Protein AF-A0A6C8Y5T8-F1 (afdb_monomer)

Foldseek 3Di:
DDFQKEKEWPDKDKDWDVPDPQQVVLLVVLLVVCQVVLDDLLRSVVSSQVRGQKDWPVCSCRQVVNLPSVVSVVVVVVPADKDWDWAEEPNHDITIIIHNDPDPVPPDRYTYMDIDTDIFMQGPVGTDCVLLQVLLVPDPALLVSVVVCQVVFHKDFCVSSVPRRVRSNVVVSVVVVVVVPWAKDKDWTWYAYPSSNHIDITIIIHTD

Sequence (208 aa):
MTADIHYQAEKYCFMATGEPAHLTRQWAEVLLACREQQAAPEERLRIALLSVDYVTSFELPFRLLLLRAPQLIAEVRERQKLSQKNVLFNGKRFGCVYSMKTDISSVPDEFQYHLSHRIRRITSAGSTEAPYRQIAREVKAPLKRLERALTSGLEVTALDGLFWFGCQRLAADVLRLRKAGMRIATTSKTVSDTVTGTTRGIPVYRCE

Radius of gyration: 17.33 Å; Cα contacts (8 Å, |Δi|>4): 367; chains: 1; bounding box: 45×41×45 Å

Solvent-accessible surface area (backbone atoms only — not comparable to full-atom values): 11556 Å² total; per-residue (Å²): 134,83,56,59,35,37,39,44,57,82,39,76,47,75,48,51,73,85,60,53,70,66,58,58,48,32,52,52,52,38,40,49,53,28,30,80,65,50,42,52,71,62,52,42,51,52,47,40,47,75,56,31,87,57,46,41,65,76,45,39,49,72,71,68,62,30,72,55,48,73,59,49,52,50,60,46,52,78,75,42,81,63,35,73,46,75,28,37,36,67,91,74,42,81,47,38,40,38,21,63,47,85,78,61,82,88,54,78,57,63,47,45,72,50,80,50,74,40,70,45,36,32,38,95,91,40,81,62,40,64,67,50,53,50,41,42,71,76,37,85,51,38,68,58,26,52,52,52,41,26,76,71,68,36,76,44,32,49,64,51,22,46,77,43,32,68,28,75,49,38,72,60,51,50,52,52,43,40,75,72,69,48,56,64,50,77,51,74,42,39,31,28,33,59,79,46,50,33,70,47,78,43,60,33,35,33,54,111

Structure (mmCIF, N/CA/C/O backbone):
data_AF-A0A6C8Y5T8-F1
#
_entry.id   AF-A0A6C8Y5T8-F1
#
loop_
_atom_site.group_PDB
_atom_site.id
_atom_site.type_symbol
_atom_site.label_atom_id
_atom_site.label_alt_id
_atom_site.label_comp_id
_atom_site.label_asym_id
_atom_site.label_entity_id
_atom_site.label_seq_id
_atom_site.pdbx_PDB_ins_code
_atom_site.Cartn_x
_atom_site.Cartn_y
_atom_site.Cartn_z
_atom_site.occupancy
_atom_site.B_iso_or_equiv
_atom_site.auth_seq_id
_atom_site.auth_comp_id
_atom_site.auth_asym_id
_atom_site.auth_atom_id
_atom_site.pdbx_PDB_model_num
ATOM 1 N N . MET A 1 1 ? -2.642 23.445 3.454 1.00 52.28 1 MET A N 1
ATOM 2 C CA . MET A 1 1 ? -3.589 22.530 4.129 1.00 52.28 1 MET A CA 1
ATOM 3 C C . MET A 1 1 ? -2.818 21.726 5.158 1.00 52.28 1 MET A C 1
ATOM 5 O O . MET A 1 1 ? -1.807 21.138 4.795 1.00 52.28 1 MET A O 1
ATOM 9 N N . THR A 1 2 ? -3.243 21.732 6.419 1.00 77.19 2 THR A N 1
ATOM 10 C CA . THR A 1 2 ? -2.624 20.916 7.476 1.00 77.19 2 THR A CA 1
ATOM 11 C C . THR A 1 2 ? -3.241 19.520 7.429 1.00 77.19 2 THR A C 1
ATOM 13 O O . THR A 1 2 ? -4.458 19.404 7.320 1.00 77.19 2 THR A O 1
ATOM 16 N N . ALA A 1 3 ? -2.425 18.465 7.441 1.00 89.00 3 ALA A N 1
ATOM 17 C CA . ALA A 1 3 ? -2.935 17.096 7.402 1.00 89.00 3 ALA A CA 1
ATOM 18 C C . ALA A 1 3 ? -3.616 16.718 8.730 1.00 89.00 3 ALA A C 1
ATOM 20 O O . ALA A 1 3 ? -3.088 17.021 9.798 1.00 89.00 3 ALA A O 1
ATOM 21 N N . ASP A 1 4 ? -4.742 16.003 8.657 1.00 96.12 4 ASP A N 1
ATOM 22 C CA . ASP A 1 4 ? -5.447 15.450 9.821 1.00 96.12 4 ASP A CA 1
ATOM 23 C C . ASP A 1 4 ? -4.629 14.335 10.489 1.00 96.12 4 ASP A C 1
ATOM 25 O O . ASP A 1 4 ? -4.668 14.148 11.708 1.00 96.12 4 ASP A O 1
ATOM 29 N N . ILE A 1 5 ? -3.904 13.564 9.670 1.00 97.69 5 ILE A N 1
ATOM 30 C CA . ILE A 1 5 ? -3.019 12.484 10.109 1.00 97.69 5 ILE A CA 1
ATOM 31 C C . ILE A 1 5 ? -1.692 12.587 9.356 1.00 97.69 5 ILE A C 1
ATOM 33 O O . ILE A 1 5 ? -1.656 12.575 8.126 1.00 97.69 5 ILE A O 1
ATOM 37 N N . HIS A 1 6 ? -0.591 12.619 10.096 1.00 97.81 6 HIS A N 1
ATOM 38 C CA . HIS A 1 6 ? 0.760 12.543 9.565 1.00 97.81 6 HIS A CA 1
ATOM 39 C C . HIS A 1 6 ? 1.385 11.176 9.876 1.00 97.81 6 HIS A C 1
ATOM 41 O O . HIS A 1 6 ? 1.528 10.793 11.041 1.00 97.81 6 HIS A O 1
ATOM 47 N N . TYR A 1 7 ? 1.771 10.438 8.834 1.00 98.00 7 TYR A N 1
ATOM 48 C CA . TYR A 1 7 ? 2.513 9.183 8.938 1.00 98.00 7 TYR A CA 1
ATOM 49 C C . TYR A 1 7 ? 4.009 9.457 8.828 1.00 98.00 7 TYR A C 1
ATOM 51 O O . TYR A 1 7 ? 4.555 9.642 7.738 1.00 98.00 7 TYR A O 1
ATOM 59 N N . GLN A 1 8 ? 4.684 9.454 9.969 1.00 97.69 8 GLN A N 1
ATOM 60 C CA . GLN A 1 8 ? 6.120 9.669 10.022 1.00 97.69 8 GLN A CA 1
ATOM 61 C C . GLN A 1 8 ? 6.845 8.324 10.011 1.00 97.69 8 GLN A C 1
ATOM 63 O O . GLN A 1 8 ? 6.763 7.551 10.966 1.00 97.69 8 GLN A O 1
ATOM 68 N N . ALA A 1 9 ? 7.572 8.047 8.936 1.00 96.00 9 ALA A N 1
ATOM 69 C CA . ALA A 1 9 ? 8.513 6.942 8.880 1.00 96.00 9 ALA A CA 1
ATOM 70 C C . ALA A 1 9 ? 9.827 7.311 9.575 1.00 96.00 9 ALA A C 1
ATOM 72 O O . ALA A 1 9 ? 10.584 8.139 9.080 1.00 96.00 9 ALA A O 1
ATOM 73 N N . GLU A 1 10 ? 10.105 6.660 10.702 1.00 95.62 10 GLU A N 1
ATOM 74 C CA . GLU A 1 10 ? 11.407 6.717 11.381 1.00 95.62 10 GLU A CA 1
ATOM 75 C C . GLU A 1 10 ? 12.375 5.674 10.811 1.00 95.62 10 GLU A C 1
ATOM 77 O O . GLU A 1 10 ? 13.587 5.856 10.806 1.00 95.62 10 GLU A O 1
ATOM 82 N N . LYS A 1 11 ? 11.821 4.567 10.311 1.00 94.88 11 LYS A N 1
ATOM 83 C CA . LYS A 1 11 ? 12.513 3.580 9.487 1.00 94.88 11 LYS A CA 1
ATOM 84 C C . LYS A 1 11 ? 11.542 3.118 8.414 1.00 94.88 11 LYS A C 1
ATOM 86 O O . LYS A 1 11 ? 10.404 2.776 8.734 1.00 94.88 11 LYS A O 1
ATOM 91 N N . TYR A 1 12 ? 11.979 3.066 7.165 1.00 95.31 12 TYR A N 1
ATOM 92 C CA . TYR A 1 12 ? 11.206 2.444 6.098 1.00 95.31 12 TYR A CA 1
ATOM 93 C C . TYR A 1 12 ? 12.145 1.880 5.046 1.00 95.31 12 TYR A C 1
ATOM 95 O O . TYR A 1 12 ? 12.872 2.620 4.394 1.00 95.31 12 TYR A O 1
ATOM 103 N N . CYS A 1 13 ? 12.147 0.562 4.912 1.00 93.00 13 CYS A N 1
ATOM 104 C CA . CYS A 1 13 ? 12.902 -0.146 3.897 1.00 93.00 13 CYS A CA 1
ATOM 105 C C . CYS A 1 13 ? 12.000 -1.220 3.300 1.00 93.00 13 CYS A C 1
ATOM 107 O O . CYS A 1 13 ? 11.515 -2.097 4.018 1.00 93.00 13 CYS A O 1
ATOM 109 N N . PHE A 1 14 ? 11.764 -1.119 1.998 1.00 94.50 14 PHE A N 1
ATOM 110 C CA . PHE A 1 14 ? 11.054 -2.108 1.209 1.00 94.50 14 PHE A CA 1
ATOM 111 C C . PHE A 1 14 ? 11.863 -2.371 -0.055 1.00 94.50 14 PHE A C 1
ATOM 113 O O . PHE A 1 14 ? 12.052 -1.453 -0.851 1.00 94.50 14 PHE A O 1
ATOM 120 N N . MET A 1 15 ? 12.348 -3.597 -0.224 1.00 93.19 15 MET A N 1
ATOM 121 C CA . MET A 1 15 ? 13.208 -3.960 -1.352 1.00 93.19 15 MET A CA 1
ATOM 122 C C . MET A 1 15 ? 13.102 -5.447 -1.681 1.00 93.19 15 MET A C 1
ATOM 124 O O . MET A 1 15 ? 12.757 -6.262 -0.812 1.00 93.19 15 MET A O 1
ATOM 128 N N . ALA A 1 16 ? 13.400 -5.792 -2.932 1.00 94.50 16 ALA A N 1
ATOM 129 C CA . ALA A 1 16 ? 13.601 -7.178 -3.325 1.00 94.50 16 ALA A CA 1
ATOM 130 C C . ALA A 1 16 ? 14.965 -7.688 -2.822 1.00 94.50 16 ALA A C 1
ATOM 132 O O . ALA A 1 16 ? 15.949 -6.948 -2.752 1.00 94.50 16 ALA A O 1
ATOM 133 N N . THR A 1 17 ? 15.053 -8.971 -2.484 1.00 93.38 17 THR A N 1
ATOM 134 C CA . THR A 1 17 ? 16.330 -9.639 -2.230 1.00 93.38 17 THR A CA 1
ATOM 135 C C . THR A 1 17 ? 17.149 -9.650 -3.511 1.00 93.38 17 THR A C 1
ATOM 137 O O . THR A 1 17 ? 16.672 -10.117 -4.541 1.00 93.38 17 THR A O 1
ATOM 140 N N . GLY A 1 18 ? 18.385 -9.153 -3.437 1.00 90.56 18 GLY A N 1
ATOM 141 C CA . GLY A 1 18 ? 19.259 -9.057 -4.606 1.00 90.56 18 GLY A CA 1
ATOM 142 C C . GLY A 1 18 ? 18.851 -7.963 -5.595 1.00 90.56 18 GLY A C 1
ATOM 143 O O . GLY A 1 18 ? 19.238 -8.041 -6.756 1.00 90.56 18 GLY A O 1
ATOM 144 N N . GLU A 1 19 ? 18.074 -6.961 -5.161 1.00 92.19 19 GLU A N 1
ATOM 145 C CA . GLU A 1 19 ? 17.695 -5.823 -6.003 1.00 92.19 19 GLU A CA 1
ATOM 146 C C . GLU A 1 19 ? 18.928 -5.171 -6.654 1.00 92.19 19 GLU A C 1
ATOM 148 O O . GLU A 1 19 ? 19.827 -4.711 -5.939 1.00 92.19 19 GLU A O 1
ATOM 153 N N . PRO A 1 20 ? 18.989 -5.113 -7.998 1.00 92.62 20 PRO A N 1
ATOM 154 C CA . PRO A 1 20 ? 20.087 -4.467 -8.695 1.00 92.62 20 PRO A CA 1
ATOM 155 C C . PRO A 1 20 ? 20.237 -2.998 -8.2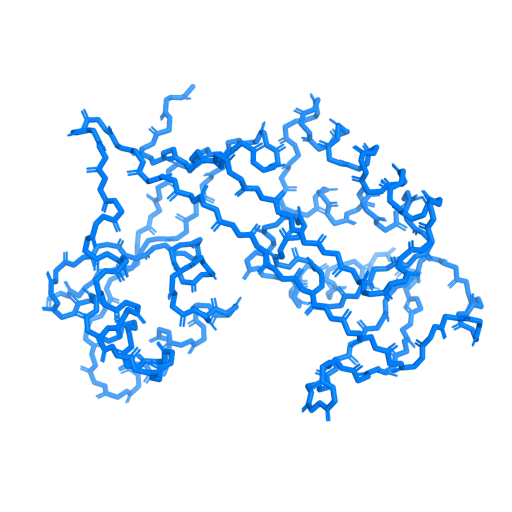94 1.00 92.62 20 PRO A C 1
ATOM 157 O O . PRO A 1 20 ? 19.255 -2.264 -8.176 1.00 92.62 20 PRO A O 1
ATOM 160 N N . ALA A 1 21 ? 21.482 -2.531 -8.174 1.00 94.31 21 ALA A N 1
ATOM 161 C CA . ALA A 1 21 ? 21.780 -1.160 -7.751 1.00 94.31 21 ALA A CA 1
ATOM 162 C C . ALA A 1 21 ? 21.119 -0.080 -8.633 1.00 94.31 21 ALA A C 1
ATOM 164 O O . ALA A 1 21 ? 20.766 0.989 -8.134 1.00 94.31 21 ALA A O 1
ATOM 165 N N . HIS A 1 22 ? 20.926 -0.354 -9.929 1.00 95.19 22 HIS A N 1
ATOM 166 C CA . HIS A 1 22 ? 20.246 0.577 -10.832 1.00 95.19 22 HIS A CA 1
ATOM 167 C C . HIS A 1 22 ? 18.750 0.713 -10.508 1.00 95.19 22 HIS A C 1
ATOM 169 O O . HIS A 1 22 ? 18.259 1.838 -10.496 1.00 95.19 22 HIS A O 1
ATOM 175 N N . LEU A 1 23 ? 18.046 -0.374 -10.155 1.00 94.88 23 LEU A N 1
ATOM 176 C CA . LEU A 1 23 ? 16.637 -0.301 -9.741 1.00 94.88 23 LEU A CA 1
ATOM 177 C C . LEU A 1 23 ? 16.491 0.486 -8.439 1.00 94.88 23 LEU A C 1
ATOM 179 O O . LEU A 1 23 ? 15.607 1.333 -8.330 1.00 94.88 23 LEU A O 1
ATOM 183 N N . THR A 1 24 ? 17.393 0.271 -7.476 1.00 94.62 24 THR A N 1
ATOM 184 C CA . THR A 1 24 ? 17.424 1.055 -6.232 1.00 94.62 24 THR A CA 1
ATOM 185 C C . THR A 1 24 ? 17.526 2.555 -6.525 1.00 94.62 24 THR A C 1
ATOM 187 O O . THR A 1 24 ? 16.816 3.356 -5.914 1.00 94.62 24 THR A O 1
ATOM 190 N N . ARG A 1 25 ? 18.373 2.947 -7.488 1.00 96.62 25 ARG A N 1
ATOM 191 C CA . ARG A 1 25 ? 18.518 4.345 -7.914 1.00 96.62 2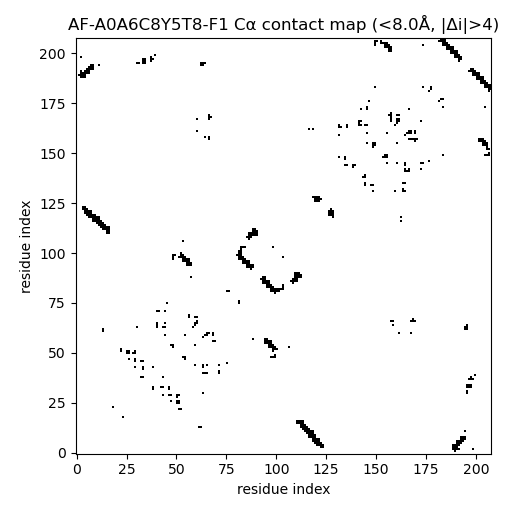5 ARG A CA 1
ATOM 192 C C . ARG A 1 25 ? 17.261 4.868 -8.614 1.00 96.62 25 ARG A C 1
ATOM 194 O O . ARG A 1 25 ? 16.770 5.920 -8.219 1.00 96.62 25 ARG A O 1
ATOM 201 N N . GLN A 1 26 ? 16.707 4.118 -9.569 1.00 97.25 26 GLN A N 1
ATOM 202 C CA . GLN A 1 26 ? 15.467 4.486 -10.264 1.00 97.25 26 GLN A CA 1
ATOM 203 C C . GLN A 1 26 ? 14.325 4.736 -9.267 1.00 97.25 26 GLN A C 1
ATOM 205 O O . GLN A 1 26 ? 13.618 5.735 -9.356 1.00 97.25 26 GLN A O 1
ATOM 210 N N . TRP A 1 27 ? 14.172 3.881 -8.252 1.00 97.19 27 TRP A N 1
ATOM 211 C CA . TRP A 1 27 ? 13.149 4.076 -7.223 1.00 97.19 27 TRP A CA 1
ATOM 212 C C . TRP A 1 27 ? 13.390 5.302 -6.338 1.00 97.19 27 TRP A C 1
ATOM 214 O O . TRP A 1 27 ? 12.424 5.951 -5.931 1.00 97.19 27 TRP A O 1
ATOM 224 N N . ALA A 1 28 ? 14.647 5.644 -6.046 1.00 95.94 28 ALA A N 1
ATOM 225 C CA . ALA A 1 28 ? 14.970 6.872 -5.326 1.00 95.94 28 ALA A CA 1
ATOM 226 C C . ALA A 1 28 ? 14.591 8.121 -6.143 1.00 95.94 28 ALA A C 1
ATOM 228 O O . ALA A 1 28 ? 13.988 9.047 -5.598 1.00 95.94 28 ALA A O 1
ATOM 229 N N . GLU A 1 29 ? 14.869 8.115 -7.449 1.00 97.62 29 GLU A N 1
ATOM 230 C CA . GLU A 1 29 ? 14.495 9.188 -8.381 1.00 97.62 29 GLU A CA 1
ATOM 231 C C . GLU A 1 29 ? 12.971 9.329 -8.501 1.00 97.62 29 GLU A C 1
ATOM 233 O O . GLU A 1 29 ? 12.443 10.438 -8.423 1.00 97.62 29 GLU A O 1
ATOM 238 N N . VAL A 1 30 ? 12.240 8.211 -8.582 1.00 97.88 30 VAL A N 1
ATOM 239 C CA . VAL A 1 30 ? 10.767 8.206 -8.570 1.00 97.88 30 VAL A CA 1
ATOM 240 C C . VAL A 1 30 ? 10.219 8.874 -7.312 1.00 97.88 30 VAL A C 1
ATOM 242 O O . VAL A 1 30 ? 9.322 9.711 -7.405 1.00 97.88 30 VAL A O 1
ATOM 245 N N . LEU A 1 31 ? 10.730 8.519 -6.127 1.00 97.00 31 LEU A N 1
ATOM 246 C CA . LEU A 1 31 ? 10.260 9.102 -4.866 1.00 97.00 31 LEU A CA 1
ATOM 247 C C . LEU A 1 31 ? 10.574 10.598 -4.768 1.00 97.00 31 LEU A C 1
ATOM 249 O O . LEU A 1 31 ? 9.748 11.354 -4.251 1.00 97.00 31 LEU A O 1
ATOM 253 N N . LEU A 1 32 ? 11.731 11.025 -5.279 1.00 97.38 32 LEU A N 1
ATOM 254 C CA . LEU A 1 32 ? 12.092 12.437 -5.363 1.00 97.38 32 LEU A CA 1
ATOM 255 C C . LEU A 1 32 ? 11.115 13.196 -6.272 1.00 97.38 32 LEU A C 1
ATOM 257 O O . LEU A 1 32 ? 10.490 14.152 -5.816 1.00 97.38 32 LEU A O 1
ATOM 261 N N . ALA A 1 33 ? 10.887 12.707 -7.493 1.00 97.50 33 ALA A N 1
ATOM 262 C CA . ALA A 1 33 ? 9.956 13.314 -8.443 1.00 97.50 33 ALA A CA 1
ATOM 263 C C . ALA A 1 33 ? 8.520 13.376 -7.891 1.00 97.50 33 ALA A C 1
ATOM 265 O O . ALA A 1 33 ? 7.844 14.401 -8.001 1.00 97.50 33 ALA A O 1
ATOM 266 N N . CYS A 1 34 ? 8.057 12.311 -7.227 1.00 96.56 34 CYS A N 1
ATOM 267 C CA . CYS A 1 34 ? 6.743 12.290 -6.580 1.00 96.56 34 CYS A CA 1
ATOM 268 C C . CYS A 1 34 ? 6.605 13.385 -5.513 1.00 96.56 34 CYS A C 1
ATOM 270 O O . CYS A 1 34 ? 5.535 13.984 -5.378 1.00 96.56 34 CYS A O 1
ATOM 272 N N . ARG A 1 35 ? 7.670 13.634 -4.743 1.00 95.94 35 ARG A N 1
ATOM 273 C CA . ARG A 1 35 ? 7.699 14.659 -3.696 1.00 95.94 35 ARG A CA 1
ATOM 274 C C . ARG A 1 35 ? 7.699 16.063 -4.289 1.00 95.94 35 ARG A C 1
ATOM 276 O O . ARG A 1 35 ? 6.896 16.889 -3.859 1.00 95.94 35 ARG A O 1
ATOM 283 N N . GLU A 1 36 ? 8.574 16.321 -5.257 1.00 96.44 36 GLU A N 1
ATOM 284 C CA . GLU A 1 36 ? 8.714 17.627 -5.915 1.00 96.44 36 GLU A CA 1
ATOM 285 C C . GLU A 1 36 ? 7.410 18.062 -6.586 1.00 96.44 36 GLU A C 1
ATOM 287 O O . GLU A 1 36 ? 6.993 19.209 -6.454 1.00 96.44 36 GLU A O 1
ATOM 292 N N . GLN A 1 37 ? 6.717 17.122 -7.228 1.00 95.50 37 GLN A N 1
ATOM 293 C CA . GLN A 1 37 ? 5.467 17.392 -7.937 1.00 95.50 37 GLN A CA 1
ATOM 294 C C . GLN A 1 37 ? 4.221 17.306 -7.042 1.00 95.50 37 GLN A C 1
ATOM 296 O O . GLN A 1 37 ? 3.110 17.505 -7.527 1.00 95.50 37 GLN A O 1
ATOM 301 N N . GLN A 1 38 ? 4.369 16.955 -5.755 1.00 95.06 38 GLN A N 1
ATOM 302 C CA . GLN A 1 38 ? 3.249 16.583 -4.875 1.00 95.06 38 GLN A CA 1
ATOM 303 C C . GLN A 1 38 ? 2.272 15.606 -5.561 1.00 95.06 38 GLN A C 1
ATOM 305 O O . GLN A 1 38 ? 1.050 15.752 -5.498 1.00 95.06 38 GLN A O 1
ATOM 310 N N . ALA A 1 39 ? 2.830 14.593 -6.228 1.00 94.69 39 ALA A N 1
ATOM 311 C CA . ALA A 1 39 ? 2.106 13.743 -7.161 1.00 94.69 39 ALA A CA 1
ATOM 312 C C . ALA A 1 39 ? 0.909 13.032 -6.503 1.00 94.69 39 ALA A C 1
ATOM 314 O O . ALA A 1 39 ? 1.018 12.388 -5.447 1.00 94.69 39 ALA A O 1
ATOM 315 N N . ALA A 1 40 ? -0.247 13.087 -7.165 1.00 93.62 40 ALA A N 1
ATOM 316 C CA . ALA A 1 40 ? -1.409 12.272 -6.828 1.00 93.62 40 ALA A CA 1
ATOM 317 C C . ALA A 1 40 ? -1.136 10.776 -7.118 1.00 93.62 40 ALA A C 1
ATOM 319 O O . ALA A 1 40 ? -0.185 10.456 -7.830 1.00 93.62 40 ALA A O 1
ATOM 320 N N . PRO A 1 41 ? -1.928 9.826 -6.582 1.00 93.94 41 PRO A N 1
ATOM 321 C CA . PRO A 1 41 ? -1.674 8.391 -6.762 1.00 93.94 41 PRO A CA 1
ATOM 322 C C . PRO A 1 41 ? -1.514 7.928 -8.221 1.00 93.94 41 PRO A C 1
ATOM 324 O O . PRO A 1 41 ? -0.640 7.111 -8.496 1.00 93.94 41 PRO A O 1
ATOM 327 N N . GLU A 1 42 ? -2.325 8.452 -9.142 1.00 94.12 42 GLU A N 1
ATOM 328 C CA . GLU A 1 42 ? -2.220 8.162 -10.581 1.00 94.12 42 GLU A CA 1
ATOM 329 C C . GLU A 1 42 ? -0.881 8.645 -11.151 1.00 94.12 42 GLU A C 1
ATOM 331 O O . GLU A 1 42 ? -0.152 7.881 -11.780 1.00 94.12 42 GLU A O 1
ATOM 336 N N . GLU A 1 43 ? -0.503 9.880 -10.827 1.00 95.31 43 GLU A N 1
ATOM 337 C CA . GLU A 1 43 ? 0.745 10.482 -11.287 1.00 95.31 43 GLU A CA 1
ATOM 338 C C . GLU A 1 43 ? 1.980 9.760 -10.731 1.00 95.31 43 GLU A C 1
ATOM 340 O O . GLU A 1 43 ? 2.937 9.520 -11.458 1.00 95.31 43 GLU A O 1
ATOM 345 N N . ARG A 1 44 ? 1.945 9.293 -9.476 1.00 96.88 44 ARG A N 1
ATOM 346 C CA . ARG A 1 44 ? 3.027 8.460 -8.912 1.00 96.88 44 ARG A CA 1
ATOM 347 C C . ARG A 1 44 ? 3.230 7.171 -9.696 1.00 96.88 44 ARG A C 1
ATOM 349 O O . ARG A 1 44 ? 4.368 6.763 -9.915 1.00 96.88 44 ARG A O 1
ATOM 356 N N . LEU A 1 45 ? 2.134 6.509 -10.081 1.00 97.19 45 LEU A N 1
ATOM 357 C CA . LEU A 1 45 ? 2.214 5.303 -10.899 1.00 97.19 45 LEU A CA 1
ATOM 358 C C . LEU A 1 45 ? 2.811 5.631 -12.268 1.00 97.19 45 LEU A C 1
ATOM 360 O O . LEU A 1 45 ? 3.679 4.899 -12.736 1.00 97.19 45 LEU A O 1
ATOM 364 N N . ARG A 1 46 ? 2.376 6.736 -12.883 1.00 95.88 46 ARG A N 1
ATOM 365 C CA . ARG A 1 46 ? 2.891 7.197 -14.174 1.00 95.88 46 ARG A CA 1
ATOM 366 C C . ARG A 1 46 ? 4.395 7.464 -14.118 1.00 95.88 46 ARG A C 1
ATOM 368 O O . ARG A 1 46 ? 5.119 6.926 -14.949 1.00 95.88 46 ARG A O 1
ATOM 375 N N . ILE A 1 47 ? 4.864 8.217 -13.120 1.00 96.81 47 ILE A N 1
ATOM 376 C CA . ILE A 1 47 ? 6.292 8.481 -12.887 1.00 96.81 47 ILE A CA 1
ATOM 377 C C . ILE A 1 47 ? 7.054 7.155 -12.763 1.00 96.81 47 ILE A C 1
ATOM 379 O O . ILE A 1 47 ? 8.024 6.934 -13.479 1.00 96.81 47 ILE A O 1
ATOM 383 N N . ALA A 1 48 ? 6.587 6.229 -11.922 1.00 97.88 48 ALA A N 1
ATOM 384 C CA . ALA A 1 48 ? 7.272 4.952 -11.729 1.00 97.88 48 ALA A CA 1
ATOM 385 C C . ALA A 1 48 ? 7.339 4.095 -13.000 1.00 97.88 48 ALA A C 1
ATOM 387 O O . ALA A 1 48 ? 8.382 3.519 -13.291 1.00 97.88 48 ALA A O 1
ATOM 388 N N . LEU A 1 49 ? 6.258 4.031 -13.780 1.00 96.88 49 LEU A N 1
ATOM 389 C CA . LEU A 1 49 ? 6.232 3.276 -15.035 1.00 96.88 49 LEU A CA 1
ATOM 390 C C . LEU A 1 49 ? 7.161 3.858 -16.107 1.00 96.88 49 LEU A C 1
ATOM 392 O O . LEU A 1 49 ? 7.640 3.109 -16.955 1.00 96.88 49 LEU A O 1
ATOM 396 N N . LEU A 1 50 ? 7.399 5.171 -16.085 1.00 95.75 50 LEU A N 1
ATOM 397 C CA . LEU A 1 50 ? 8.289 5.849 -17.029 1.00 95.75 50 LEU A CA 1
ATOM 398 C C . LEU A 1 50 ? 9.761 5.815 -16.598 1.00 95.75 50 LEU A C 1
ATOM 400 O O . LEU A 1 50 ? 10.638 5.903 -17.453 1.00 95.75 50 LEU A O 1
ATOM 404 N N . SER A 1 51 ? 10.032 5.701 -15.297 1.00 96.25 51 SER A N 1
ATOM 405 C CA . SER A 1 51 ? 11.385 5.825 -14.740 1.00 96.25 51 SER A CA 1
ATOM 406 C C . SER A 1 51 ? 12.019 4.503 -14.309 1.00 96.25 51 SER A C 1
ATOM 408 O O . SER A 1 51 ? 13.242 4.426 -14.224 1.00 96.25 51 SER A O 1
ATOM 410 N N . VAL A 1 52 ? 11.222 3.471 -14.017 1.00 96.56 52 VAL A N 1
ATOM 411 C CA . VAL A 1 52 ? 11.725 2.165 -13.570 1.00 96.56 52 VAL A CA 1
ATOM 412 C C . VAL A 1 52 ? 11.613 1.154 -14.702 1.00 96.56 52 VAL A C 1
ATOM 414 O O . VAL A 1 52 ? 10.616 1.122 -15.423 1.00 96.56 52 VAL A O 1
ATOM 417 N N . ASP A 1 53 ? 12.612 0.283 -14.835 1.00 95.06 53 ASP A N 1
ATOM 418 C CA . ASP A 1 53 ? 12.622 -0.748 -15.879 1.00 95.06 53 ASP A CA 1
ATOM 419 C C . ASP A 1 53 ? 11.376 -1.642 -15.846 1.00 95.06 53 ASP A C 1
ATOM 421 O O . ASP A 1 53 ? 10.864 -2.047 -16.895 1.00 95.06 53 ASP A O 1
ATOM 425 N N . TYR A 1 54 ? 10.881 -1.928 -14.645 1.00 96.06 54 TYR A N 1
ATOM 426 C CA . TYR A 1 54 ? 9.601 -2.568 -14.399 1.00 96.06 54 TYR A CA 1
ATOM 427 C C . TYR A 1 54 ? 9.111 -2.267 -12.978 1.00 96.06 54 TYR A C 1
ATOM 429 O O . TYR A 1 54 ? 9.889 -1.949 -12.082 1.00 96.06 54 TYR A O 1
ATOM 437 N N . VAL A 1 55 ? 7.811 -2.433 -12.752 1.00 96.88 55 VAL A N 1
ATOM 438 C CA . VAL A 1 55 ? 7.199 -2.372 -11.420 1.00 96.88 55 VAL A CA 1
ATOM 439 C C . VAL A 1 55 ? 6.412 -3.646 -11.162 1.00 96.88 55 VAL A C 1
ATOM 441 O O . VAL A 1 55 ? 5.727 -4.157 -12.047 1.00 96.88 55 VAL A O 1
ATOM 444 N N . THR A 1 56 ? 6.455 -4.165 -9.943 1.00 96.25 56 THR A N 1
ATOM 445 C CA . THR A 1 56 ? 5.607 -5.293 -9.553 1.00 96.25 56 THR A CA 1
ATOM 446 C C . THR A 1 56 ? 4.324 -4.816 -8.883 1.00 96.25 56 THR A C 1
ATOM 448 O O . THR A 1 56 ? 4.299 -3.834 -8.140 1.00 96.25 56 THR A O 1
ATOM 451 N N . SER A 1 57 ? 3.234 -5.562 -9.058 1.00 95.06 57 SER A N 1
ATOM 452 C CA . SER A 1 57 ? 1.974 -5.321 -8.349 1.00 95.06 57 SER A CA 1
ATOM 453 C C . SER A 1 57 ? 2.139 -5.360 -6.826 1.00 95.06 57 SER A C 1
ATOM 455 O O . SER A 1 57 ? 1.317 -4.792 -6.109 1.00 95.06 57 SER A O 1
ATOM 457 N N . PHE A 1 58 ? 3.173 -6.049 -6.333 1.00 93.50 58 PHE A N 1
ATOM 458 C CA . PHE A 1 58 ? 3.488 -6.136 -4.913 1.00 93.50 58 PHE A CA 1
ATOM 459 C C . PHE A 1 58 ? 4.220 -4.895 -4.398 1.00 93.50 58 PHE A C 1
ATOM 461 O O . PHE A 1 58 ? 3.980 -4.501 -3.266 1.00 93.50 58 PHE A O 1
ATOM 468 N N . GLU A 1 59 ? 5.054 -4.246 -5.214 1.00 94.69 59 GLU A N 1
ATOM 469 C CA . GLU A 1 59 ? 5.772 -3.017 -4.851 1.00 94.69 59 GLU A CA 1
ATOM 470 C C . GLU A 1 59 ? 4.864 -1.802 -4.709 1.00 94.69 59 GLU A C 1
ATOM 472 O O . GLU A 1 59 ? 5.080 -0.985 -3.816 1.00 94.69 59 GLU A O 1
ATOM 477 N N . LEU A 1 60 ? 3.853 -1.668 -5.571 1.00 95.56 60 LEU A N 1
ATOM 478 C CA . LEU A 1 60 ? 3.052 -0.444 -5.682 1.00 95.56 60 LEU A CA 1
ATOM 479 C C . LEU A 1 60 ? 2.423 0.027 -4.352 1.00 95.56 60 LEU A C 1
ATOM 481 O O . LEU A 1 60 ? 2.518 1.221 -4.040 1.00 95.56 60 LEU A O 1
ATOM 485 N N . PRO A 1 61 ? 1.830 -0.851 -3.516 1.00 94.81 61 PRO A N 1
ATOM 486 C CA . PRO A 1 61 ? 1.309 -0.442 -2.216 1.00 94.81 61 PRO A CA 1
ATOM 487 C C . PRO A 1 61 ? 2.397 -0.030 -1.222 1.00 94.81 61 PRO A C 1
ATOM 489 O O . PRO A 1 61 ? 2.104 0.764 -0.340 1.00 94.81 61 PRO A O 1
ATOM 492 N N . PHE A 1 62 ? 3.630 -0.534 -1.334 1.00 95.12 62 PHE A N 1
ATOM 493 C CA . PHE A 1 62 ? 4.686 -0.280 -0.348 1.00 95.12 62 PHE A CA 1
ATOM 494 C C . PHE A 1 62 ? 5.647 0.832 -0.763 1.00 95.12 62 PHE A C 1
ATOM 496 O O . PHE A 1 62 ? 5.997 1.660 0.071 1.00 95.12 62 PHE A O 1
ATOM 503 N N . ARG A 1 63 ? 6.068 0.906 -2.026 1.00 95.81 63 ARG A N 1
ATOM 504 C CA . ARG A 1 63 ? 6.967 1.977 -2.477 1.00 95.81 63 ARG A CA 1
ATOM 505 C C . ARG A 1 63 ? 6.233 3.298 -2.661 1.00 95.81 63 ARG A C 1
ATOM 507 O O . ARG A 1 63 ? 6.739 4.337 -2.267 1.00 95.81 63 ARG A O 1
ATOM 514 N N . LEU A 1 64 ? 5.023 3.260 -3.216 1.00 96.38 64 LEU A N 1
ATOM 515 C CA . LEU A 1 64 ? 4.290 4.463 -3.634 1.00 96.38 64 LEU A CA 1
ATOM 516 C C . LEU A 1 64 ? 3.022 4.735 -2.817 1.00 96.38 64 LEU A C 1
ATOM 518 O O . LEU A 1 64 ? 2.339 5.741 -3.038 1.00 96.38 64 LEU A O 1
ATOM 522 N N . LEU A 1 65 ? 2.701 3.842 -1.874 1.00 95.75 65 LEU A N 1
ATOM 523 C CA . LEU A 1 65 ? 1.489 3.898 -1.058 1.00 95.75 65 LEU A CA 1
ATOM 524 C C . LEU A 1 65 ? 0.205 3.948 -1.909 1.00 95.75 65 LEU A C 1
ATOM 526 O O . LEU A 1 65 ? -0.758 4.643 -1.569 1.00 95.75 65 LEU A O 1
ATOM 530 N N . LEU A 1 66 ? 0.188 3.207 -3.027 1.00 94.75 66 LEU A N 1
ATOM 531 C CA . LEU A 1 66 ? -0.960 3.133 -3.933 1.00 94.75 66 LEU A CA 1
ATOM 532 C C . LEU A 1 66 ? -2.042 2.202 -3.381 1.00 94.75 66 LEU A C 1
ATOM 534 O O . LEU A 1 66 ? -2.019 0.986 -3.562 1.00 94.75 66 LEU A O 1
ATOM 538 N N . LEU A 1 67 ? -3.045 2.808 -2.749 1.00 87.94 67 LEU A N 1
ATOM 539 C CA . LEU A 1 67 ? -4.155 2.117 -2.079 1.00 87.94 67 LEU A CA 1
ATOM 540 C C . LEU A 1 67 ? -5.129 1.412 -3.045 1.00 87.94 67 LEU A C 1
ATOM 542 O O . LEU A 1 67 ? -5.938 0.584 -2.627 1.00 87.94 67 LEU A O 1
ATOM 546 N N . ARG A 1 68 ? -5.078 1.777 -4.332 1.00 89.62 68 ARG A N 1
ATOM 547 C CA . ARG A 1 68 ? -5.941 1.288 -5.422 1.00 89.62 68 ARG A CA 1
ATOM 548 C C . ARG A 1 68 ? -5.117 0.887 -6.652 1.00 89.62 68 ARG A C 1
ATOM 550 O O . ARG A 1 68 ? -5.497 1.169 -7.781 1.00 89.62 68 ARG A O 1
ATOM 557 N N . ALA A 1 69 ? -3.956 0.262 -6.431 1.00 91.62 69 ALA A N 1
ATOM 558 C CA . ALA A 1 69 ? -3.025 -0.089 -7.507 1.00 91.62 69 ALA A CA 1
ATOM 559 C C . ALA A 1 69 ? -3.670 -0.858 -8.686 1.00 91.62 69 ALA A C 1
ATOM 561 O O . ALA A 1 69 ? -3.390 -0.489 -9.823 1.00 91.62 69 ALA A O 1
ATOM 562 N N . PRO A 1 70 ? -4.566 -1.851 -8.482 1.00 90.75 70 PRO A N 1
ATOM 563 C CA . PRO A 1 70 ? -5.216 -2.532 -9.605 1.00 90.75 70 PRO A CA 1
ATOM 564 C C . PRO A 1 70 ? -6.061 -1.603 -10.486 1.00 90.75 70 PRO A C 1
ATOM 566 O O . PRO A 1 70 ? -6.043 -1.749 -11.702 1.00 90.75 70 PRO A O 1
ATOM 569 N N . GLN A 1 71 ? -6.780 -0.648 -9.885 1.00 92.44 71 GLN A N 1
ATOM 570 C CA . GLN A 1 71 ? -7.592 0.326 -10.621 1.00 92.44 71 GLN A CA 1
ATOM 571 C C . GLN A 1 71 ? -6.708 1.287 -11.419 1.00 92.44 71 GLN A C 1
ATOM 573 O O . GLN A 1 71 ? -6.940 1.482 -12.603 1.00 92.44 71 GLN A O 1
ATOM 578 N N . LEU A 1 72 ? -5.641 1.796 -10.798 1.00 94.81 72 LEU A N 1
ATOM 579 C CA . LEU A 1 72 ? -4.697 2.698 -11.465 1.00 94.81 72 LEU A CA 1
ATOM 580 C C . LEU A 1 72 ? -3.992 2.018 -12.654 1.00 94.81 72 LEU A C 1
ATOM 582 O O . LEU A 1 72 ? -3.782 2.633 -13.692 1.00 94.81 72 LEU A O 1
ATOM 586 N N . ILE A 1 73 ? -3.652 0.731 -12.535 1.00 95.44 73 ILE A N 1
ATOM 587 C CA . ILE A 1 73 ? -3.085 -0.041 -13.652 1.00 95.44 73 ILE A CA 1
ATOM 588 C C . ILE A 1 73 ? -4.094 -0.198 -14.796 1.00 95.44 73 ILE A C 1
ATOM 590 O O . ILE A 1 73 ? -3.698 -0.138 -15.959 1.00 95.44 73 ILE A O 1
ATOM 594 N N . ALA A 1 74 ? -5.377 -0.410 -14.486 1.00 94.06 74 ALA A N 1
ATOM 595 C CA . ALA A 1 74 ? -6.421 -0.492 -15.505 1.00 94.06 74 ALA A CA 1
ATOM 596 C C . ALA A 1 74 ? -6.558 0.836 -16.267 1.00 94.06 74 ALA A C 1
ATOM 598 O O . ALA A 1 74 ? -6.495 0.830 -17.492 1.00 94.06 74 ALA A O 1
ATOM 599 N N . GLU A 1 75 ? -6.608 1.965 -15.554 1.00 93.69 75 GLU A N 1
ATOM 600 C CA . GLU A 1 75 ? -6.654 3.311 -16.150 1.00 93.69 75 GLU A CA 1
ATOM 601 C C . GLU A 1 75 ? -5.443 3.582 -17.058 1.00 93.69 75 GLU A C 1
ATOM 603 O O . GLU A 1 75 ? -5.573 4.147 -18.143 1.00 93.69 75 GLU A O 1
ATOM 608 N N . VAL A 1 76 ? -4.249 3.133 -16.658 1.00 93.75 76 VAL A N 1
ATOM 609 C CA . VAL A 1 76 ? -3.048 3.245 -17.496 1.00 93.75 76 VAL A CA 1
ATOM 610 C C . VAL A 1 76 ? -3.187 2.441 -18.793 1.00 93.75 76 VAL A C 1
ATOM 612 O O . VAL A 1 76 ? -2.830 2.937 -19.861 1.00 93.75 76 VAL A O 1
ATOM 615 N N . ARG A 1 77 ? -3.710 1.213 -18.728 1.00 93.56 77 ARG A N 1
ATOM 616 C CA . ARG A 1 77 ? -3.872 0.338 -19.904 1.00 93.56 77 ARG A CA 1
ATOM 617 C C . ARG A 1 77 ? -4.833 0.885 -20.942 1.00 93.56 77 ARG A C 1
ATOM 619 O O . ARG A 1 77 ? -4.659 0.603 -22.121 1.00 93.56 77 ARG A O 1
ATOM 626 N N . GLU A 1 78 ? -5.828 1.647 -20.508 1.00 92.38 78 GLU A N 1
ATOM 627 C CA . GLU A 1 78 ? -6.769 2.308 -21.412 1.00 92.38 78 GLU A CA 1
ATOM 628 C C . GLU A 1 78 ? -6.092 3.405 -22.244 1.00 92.38 78 GLU A C 1
ATOM 630 O O . GLU A 1 78 ? -6.550 3.714 -23.340 1.00 92.38 78 GLU A O 1
ATOM 635 N N . ARG A 1 79 ? -4.986 3.980 -21.751 1.00 90.19 79 ARG A N 1
ATOM 636 C CA . ARG A 1 79 ? -4.315 5.131 -22.374 1.00 90.19 79 ARG A CA 1
ATOM 637 C C . ARG A 1 79 ? -3.026 4.779 -23.110 1.00 90.19 79 ARG A C 1
ATOM 639 O O . ARG A 1 79 ? -2.641 5.495 -24.028 1.00 90.19 79 ARG A O 1
ATOM 646 N N . GLN A 1 80 ? -2.331 3.721 -22.699 1.00 88.88 80 GLN A N 1
ATOM 647 C CA . GLN A 1 80 ? -1.023 3.360 -23.247 1.00 88.88 80 GLN A CA 1
ATOM 648 C C . GLN A 1 80 ? -0.766 1.852 -23.200 1.00 88.88 80 GLN A C 1
ATOM 650 O O . GLN A 1 80 ? -1.256 1.136 -22.325 1.00 88.88 80 GLN A O 1
ATOM 655 N N . LYS A 1 81 ? 0.052 1.363 -24.141 1.00 91.75 81 LYS A N 1
ATOM 656 C CA . LYS A 1 81 ? 0.452 -0.046 -24.191 1.00 91.75 81 LYS A CA 1
ATOM 657 C C . LYS A 1 81 ? 1.332 -0.372 -22.982 1.00 91.75 81 LYS A C 1
ATOM 659 O O . LYS A 1 81 ? 2.441 0.138 -22.867 1.00 91.75 81 LYS A O 1
ATOM 664 N N . LEU A 1 82 ? 0.835 -1.249 -22.112 1.00 95.62 82 LEU A N 1
ATOM 665 C CA . LEU A 1 82 ? 1.527 -1.700 -20.909 1.00 95.62 82 LEU A CA 1
ATOM 666 C C . LEU A 1 82 ? 1.778 -3.207 -20.987 1.00 95.62 82 LEU A C 1
ATOM 668 O O . LEU A 1 82 ? 0.832 -3.999 -20.967 1.00 95.62 82 LEU A O 1
ATOM 672 N N . SER A 1 83 ? 3.046 -3.606 -21.035 1.00 96.12 83 SER A N 1
ATOM 673 C CA . SER A 1 83 ? 3.428 -5.017 -21.001 1.00 96.12 83 SER A CA 1
ATOM 674 C C . SER A 1 83 ? 3.198 -5.594 -19.607 1.00 96.12 83 SER A C 1
ATOM 676 O O . SER A 1 83 ? 3.407 -4.913 -18.600 1.00 96.12 83 SER A O 1
ATOM 678 N N . GLN A 1 84 ? 2.774 -6.858 -19.539 1.00 96.06 84 GLN A N 1
ATOM 679 C CA . GLN A 1 84 ? 2.582 -7.581 -18.283 1.00 96.06 84 GLN A CA 1
ATOM 680 C C . GLN A 1 84 ? 3.127 -8.996 -18.369 1.00 96.06 84 GLN A C 1
ATOM 682 O O . GLN A 1 84 ? 2.920 -9.689 -19.362 1.00 96.06 84 GLN A O 1
ATOM 687 N N . LYS A 1 85 ? 3.721 -9.441 -17.261 1.00 96.12 85 LYS A N 1
ATOM 688 C CA . LYS A 1 85 ? 4.067 -10.840 -17.016 1.00 96.12 85 LYS A CA 1
ATOM 689 C C . LYS A 1 85 ? 3.558 -11.284 -15.648 1.00 96.12 85 LYS A C 1
ATOM 691 O O . LYS A 1 85 ? 3.577 -10.497 -14.702 1.00 96.12 85 LYS A O 1
ATOM 696 N N . ASN A 1 86 ? 3.085 -12.524 -15.543 1.00 97.00 86 ASN A N 1
ATOM 697 C CA . ASN A 1 86 ? 2.694 -13.115 -14.263 1.00 97.00 86 ASN A CA 1
ATOM 698 C C . ASN A 1 86 ? 3.930 -13.588 -13.503 1.00 97.00 86 ASN A C 1
ATOM 700 O O . ASN A 1 86 ? 4.822 -14.173 -14.104 1.00 97.00 86 ASN A O 1
ATOM 704 N N . VAL A 1 87 ? 3.966 -13.343 -12.195 1.00 97.25 87 VAL A N 1
ATOM 705 C CA . VAL A 1 87 ? 5.126 -13.642 -11.346 1.00 97.25 87 VAL A CA 1
ATOM 706 C C . VAL A 1 87 ? 4.699 -14.137 -9.965 1.00 97.25 87 VAL A C 1
ATOM 708 O O . VAL A 1 87 ? 3.561 -13.908 -9.530 1.00 97.25 87 VAL A O 1
ATOM 711 N N . LEU A 1 88 ? 5.620 -14.801 -9.267 1.00 97.31 88 LEU A N 1
ATOM 712 C CA . LEU A 1 88 ? 5.430 -15.313 -7.913 1.00 97.31 88 LEU A CA 1
ATOM 713 C C . LEU A 1 88 ? 6.173 -14.450 -6.883 1.00 97.31 88 LEU A C 1
ATOM 715 O O . LEU A 1 88 ? 7.376 -14.227 -6.967 1.00 97.31 88 LEU A O 1
ATOM 719 N N . PHE A 1 89 ? 5.459 -13.995 -5.858 1.00 96.06 89 PHE A N 1
ATOM 720 C CA . PHE A 1 89 ? 6.013 -13.250 -4.732 1.00 96.06 89 PHE A CA 1
ATOM 721 C C . PHE A 1 89 ? 6.108 -14.134 -3.493 1.00 96.06 89 PHE A C 1
ATOM 723 O O . PHE A 1 89 ? 5.134 -14.786 -3.092 1.00 96.06 89 PHE A O 1
ATOM 730 N N . ASN A 1 90 ? 7.265 -14.105 -2.837 1.00 94.69 90 ASN A N 1
ATOM 731 C CA . ASN A 1 90 ? 7.520 -14.770 -1.559 1.00 94.69 90 ASN A CA 1
ATOM 732 C C . ASN A 1 90 ? 7.096 -16.252 -1.553 1.00 94.69 90 ASN A C 1
ATOM 734 O O . ASN A 1 90 ? 6.504 -16.732 -0.582 1.00 94.69 90 ASN A O 1
ATOM 738 N N . GLY A 1 91 ? 7.316 -16.939 -2.681 1.00 93.38 91 GLY A N 1
ATOM 739 C CA . GLY A 1 91 ? 7.036 -18.364 -2.892 1.00 93.38 91 GLY A CA 1
ATOM 740 C C . GLY A 1 91 ? 5.559 -18.780 -2.913 1.00 93.38 91 GLY A C 1
ATOM 741 O O . GLY A 1 91 ? 5.278 -19.968 -3.014 1.00 93.38 91 GLY A O 1
ATOM 742 N N . LYS A 1 92 ? 4.595 -17.856 -2.772 1.00 92.12 92 LYS A N 1
ATOM 743 C CA . LYS A 1 92 ? 3.170 -18.243 -2.634 1.00 92.12 92 LYS A CA 1
ATOM 744 C C . LYS A 1 92 ? 2.129 -17.245 -3.128 1.00 92.12 92 LYS A C 1
ATOM 746 O O . LYS A 1 92 ? 0.941 -17.556 -3.130 1.00 92.12 92 LYS A O 1
ATOM 751 N N . ARG A 1 93 ? 2.517 -16.013 -3.455 1.00 90.19 93 ARG A N 1
ATOM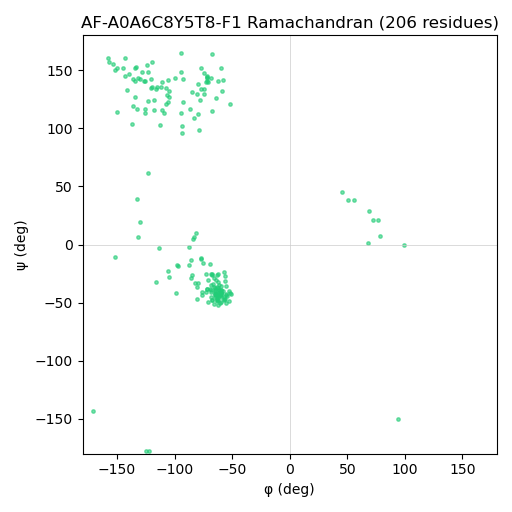 752 C CA . ARG A 1 93 ? 1.578 -14.953 -3.843 1.00 90.19 93 ARG A CA 1
ATOM 753 C C . ARG A 1 93 ? 1.709 -14.661 -5.326 1.00 90.19 93 ARG A C 1
ATOM 755 O O . ARG A 1 93 ? 2.712 -14.104 -5.739 1.00 90.19 93 ARG A O 1
ATOM 762 N N . PHE A 1 94 ? 0.682 -14.974 -6.103 1.00 93.31 94 PHE A N 1
ATOM 763 C CA . PHE A 1 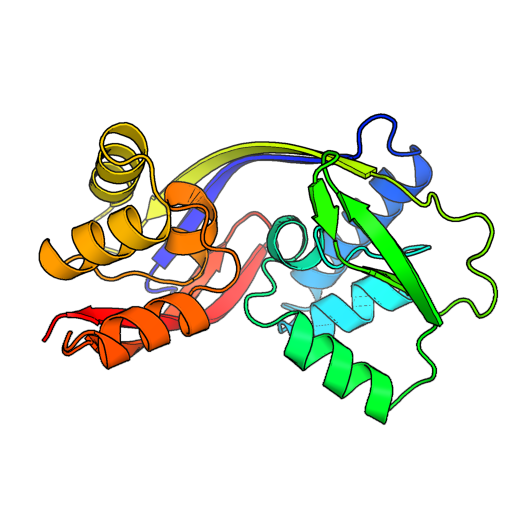94 ? 0.639 -14.583 -7.507 1.00 93.31 94 PHE A CA 1
ATOM 764 C C . PHE A 1 94 ? 0.406 -13.081 -7.664 1.00 93.31 94 PHE A C 1
ATOM 766 O O . PHE A 1 94 ? -0.379 -12.472 -6.930 1.00 93.31 94 PHE A O 1
ATOM 773 N N . GLY A 1 95 ? 1.048 -12.503 -8.668 1.00 94.81 95 GLY A N 1
ATOM 774 C CA . GLY A 1 95 ? 0.675 -11.209 -9.207 1.00 94.81 95 GLY A CA 1
ATOM 775 C C . GLY A 1 95 ? 1.446 -10.920 -10.479 1.00 94.81 95 GLY A C 1
ATOM 776 O O . GLY A 1 95 ? 1.632 -11.819 -11.298 1.00 94.81 95 GLY A O 1
ATOM 777 N N . CYS A 1 96 ? 1.822 -9.662 -10.686 1.00 96.25 96 CYS A N 1
ATOM 778 C CA . CYS A 1 96 ? 2.226 -9.203 -12.006 1.00 96.25 96 CYS A CA 1
ATOM 779 C C . CYS A 1 96 ? 3.432 -8.272 -11.959 1.00 96.25 96 CYS A C 1
ATOM 781 O O . CYS A 1 96 ? 3.570 -7.466 -11.041 1.00 96.25 96 CYS A O 1
ATOM 783 N N . VAL A 1 97 ? 4.254 -8.356 -12.994 1.00 97.31 97 VAL A N 1
ATOM 784 C CA . VAL A 1 97 ? 5.187 -7.319 -13.430 1.00 97.31 97 VAL A CA 1
ATOM 785 C C . VAL A 1 97 ? 4.482 -6.461 -14.473 1.00 97.31 97 VAL A C 1
ATOM 787 O O . VAL A 1 97 ? 3.757 -6.994 -15.314 1.00 97.31 97 VAL A O 1
ATOM 790 N N . TYR A 1 98 ? 4.734 -5.158 -14.442 1.00 97.31 98 TYR A N 1
ATOM 791 C CA . TYR A 1 98 ? 4.313 -4.191 -15.446 1.00 97.31 98 TYR A CA 1
ATOM 792 C C . TYR A 1 98 ? 5.519 -3.394 -15.945 1.00 97.31 98 TYR A C 1
ATOM 794 O O . TYR A 1 98 ? 6.383 -3.024 -15.152 1.00 97.31 98 TYR A O 1
ATOM 802 N N . SER A 1 99 ? 5.574 -3.105 -17.243 1.00 96.62 99 SER A N 1
ATOM 803 C CA . SER A 1 99 ? 6.604 -2.238 -17.826 1.00 96.62 99 SER A CA 1
ATOM 804 C C . SER A 1 99 ? 6.080 -1.530 -19.071 1.00 96.62 99 SER A C 1
ATOM 806 O O . SER A 1 99 ? 5.242 -2.069 -19.798 1.00 96.62 99 SER A O 1
ATOM 808 N N . MET A 1 100 ? 6.612 -0.336 -19.332 1.00 95.38 100 MET A N 1
ATOM 809 C CA . MET A 1 100 ? 6.425 0.375 -20.600 1.00 95.38 100 MET A CA 1
ATOM 810 C C . MET A 1 100 ? 7.275 -0.228 -21.733 1.00 95.38 100 MET A C 1
ATOM 812 O O . MET A 1 100 ? 7.015 0.027 -22.908 1.00 95.38 100 MET A O 1
ATOM 816 N N . LYS A 1 101 ? 8.280 -1.055 -21.406 1.00 93.81 101 LYS A N 1
ATOM 817 C CA . LYS A 1 101 ? 9.083 -1.787 -22.395 1.00 93.81 101 LYS A CA 1
ATOM 818 C C . LYS A 1 101 ? 8.246 -2.903 -23.019 1.00 93.81 101 LYS A C 1
ATOM 820 O O . LYS A 1 101 ? 7.478 -3.576 -22.335 1.00 93.81 101 LYS A O 1
ATOM 825 N N . THR A 1 102 ? 8.392 -3.113 -24.328 1.00 91.19 102 THR A N 1
ATOM 826 C CA . THR A 1 102 ? 7.662 -4.186 -25.031 1.00 91.19 102 THR A CA 1
ATOM 827 C C . THR A 1 102 ? 8.218 -5.566 -24.679 1.00 91.19 102 THR A C 1
ATOM 829 O O . THR A 1 102 ? 7.443 -6.491 -24.460 1.00 91.19 102 THR A O 1
ATOM 832 N N . ASP A 1 103 ? 9.543 -5.694 -24.582 1.00 93.44 103 ASP A N 1
ATOM 833 C CA . ASP A 1 103 ? 10.193 -6.924 -24.138 1.00 93.44 103 ASP A CA 1
ATOM 834 C C . ASP A 1 103 ? 10.448 -6.884 -22.626 1.00 93.44 103 ASP A C 1
ATOM 836 O O . ASP A 1 103 ? 11.097 -5.973 -22.108 1.00 93.44 103 ASP A O 1
ATOM 840 N N . ILE A 1 104 ? 9.901 -7.881 -21.931 1.00 94.81 104 ILE A N 1
ATOM 841 C CA . ILE A 1 104 ? 10.040 -8.098 -20.485 1.00 94.81 104 ILE A CA 1
ATOM 842 C C . ILE A 1 104 ? 10.463 -9.540 -20.167 1.00 94.81 104 ILE A C 1
ATOM 844 O O . ILE A 1 104 ? 10.279 -10.014 -19.044 1.00 94.81 104 ILE A O 1
ATOM 848 N N . SER A 1 105 ? 11.011 -10.249 -21.157 1.00 92.12 105 SER A N 1
ATOM 849 C CA . SER A 1 105 ? 11.480 -11.631 -21.013 1.00 92.12 105 SER A CA 1
ATOM 850 C C . SER A 1 105 ? 12.611 -11.765 -19.988 1.00 92.12 105 SER A C 1
ATOM 852 O O . SER A 1 105 ? 12.634 -12.730 -19.231 1.00 92.12 105 SER A O 1
ATOM 854 N N . SER A 1 106 ? 13.487 -10.761 -19.898 1.00 91.94 106 SER A N 1
ATOM 855 C CA . SER A 1 106 ? 14.626 -10.716 -18.970 1.00 91.94 106 SER A CA 1
ATOM 856 C C . SER A 1 106 ? 14.263 -10.384 -17.519 1.00 91.94 106 SER A C 1
ATOM 858 O O . SER A 1 106 ? 15.105 -10.522 -16.631 1.00 91.94 106 SER A O 1
ATOM 860 N N . VAL A 1 107 ? 13.031 -9.938 -17.249 1.00 94.62 107 VAL A N 1
ATOM 861 C CA . VAL A 1 107 ? 12.580 -9.667 -15.876 1.00 94.62 107 VAL A CA 1
ATOM 862 C C . VAL A 1 107 ? 12.464 -10.999 -15.119 1.00 94.62 107 VAL A C 1
ATOM 864 O O . VAL A 1 107 ? 12.032 -11.974 -15.724 1.00 94.62 107 VAL A O 1
ATOM 867 N N . PRO A 1 108 ? 12.782 -11.103 -13.818 1.00 95.25 108 PRO A N 1
ATOM 868 C CA . PRO A 1 108 ? 12.581 -12.348 -13.070 1.00 95.25 108 PRO A CA 1
ATOM 869 C C . PRO A 1 108 ? 11.116 -12.821 -13.038 1.00 95.25 108 PRO A C 1
ATOM 871 O O . PRO A 1 108 ? 10.187 -12.012 -13.100 1.00 95.25 108 PRO A O 1
ATOM 874 N N . ASP A 1 109 ? 10.904 -14.135 -12.926 1.00 96.38 109 ASP A N 1
ATOM 875 C CA . ASP A 1 109 ? 9.574 -14.739 -12.714 1.00 96.38 109 ASP A CA 1
ATOM 876 C C . ASP A 1 109 ? 9.194 -14.839 -11.231 1.00 96.38 109 ASP A C 1
ATOM 878 O O . ASP A 1 109 ? 8.018 -14.974 -10.885 1.00 96.38 109 ASP A O 1
ATOM 882 N N . GLU A 1 110 ? 10.181 -14.726 -10.341 1.00 96.88 110 GLU A N 1
ATOM 883 C CA . GLU A 1 110 ? 9.991 -14.788 -8.899 1.00 96.88 110 GLU A CA 1
ATOM 884 C C . GLU A 1 110 ? 10.709 -13.646 -8.189 1.00 96.88 110 GLU A C 1
ATOM 886 O O . GLU A 1 110 ? 11.822 -13.262 -8.548 1.00 96.88 110 GLU A O 1
ATOM 891 N N . PHE A 1 111 ? 10.081 -13.133 -7.132 1.00 97.06 111 PHE A N 1
ATOM 892 C CA . PHE A 1 111 ? 10.664 -12.102 -6.283 1.00 97.06 111 PHE A CA 1
ATOM 893 C C . PHE A 1 111 ? 10.478 -12.443 -4.810 1.00 97.06 111 PHE A C 1
ATOM 895 O O . PHE A 1 111 ? 9.409 -12.882 -4.371 1.00 97.06 111 PHE A O 1
ATOM 902 N N . GLN A 1 112 ? 11.515 -12.163 -4.029 1.00 96.94 112 GLN A N 1
ATOM 903 C CA . GLN A 1 112 ? 11.487 -12.236 -2.574 1.00 96.94 112 GLN A CA 1
ATOM 904 C C . GLN A 1 112 ? 11.577 -10.815 -2.025 1.00 96.94 112 GLN A C 1
ATOM 906 O O . GLN A 1 112 ? 12.571 -10.135 -2.242 1.00 96.94 112 GLN A O 1
ATOM 911 N N . TYR A 1 113 ? 10.539 -10.352 -1.336 1.00 95.50 113 TYR A N 1
ATOM 912 C CA . TYR A 1 113 ? 10.447 -8.999 -0.794 1.00 95.50 113 TYR A CA 1
ATOM 913 C C . TYR A 1 113 ? 10.522 -8.986 0.723 1.00 95.50 113 TYR A C 1
ATOM 915 O O . TYR A 1 113 ? 9.855 -9.776 1.401 1.00 95.50 113 TYR A O 1
ATOM 923 N N . HIS A 1 114 ? 11.237 -7.990 1.239 1.00 92.69 114 HIS A N 1
ATOM 924 C CA . HIS A 1 114 ? 11.349 -7.712 2.662 1.00 92.69 114 HIS A CA 1
ATOM 925 C C . HIS A 1 114 ? 10.841 -6.301 2.961 1.00 92.69 114 HIS A C 1
ATOM 927 O O . HIS A 1 114 ? 11.179 -5.349 2.261 1.00 92.69 114 HIS A O 1
ATOM 933 N N . LEU A 1 115 ? 10.033 -6.174 4.018 1.00 93.06 115 LEU A N 1
ATOM 934 C CA . LEU A 1 115 ? 9.583 -4.894 4.561 1.00 93.06 115 LEU A CA 1
ATOM 935 C C . LEU A 1 115 ? 10.099 -4.757 5.994 1.00 93.06 115 LEU A C 1
ATOM 937 O O . LEU A 1 115 ? 9.804 -5.593 6.847 1.00 93.06 115 LEU A O 1
ATOM 941 N N . SER A 1 116 ? 10.828 -3.681 6.269 1.00 93.56 116 SER A N 1
ATOM 942 C CA . SER A 1 116 ? 11.183 -3.257 7.620 1.00 93.56 116 SER A CA 1
ATOM 943 C C . SER A 1 116 ? 10.756 -1.810 7.810 1.00 93.56 116 SER A C 1
ATOM 945 O O . SER A 1 116 ? 11.311 -0.906 7.185 1.00 93.56 116 SER A O 1
ATOM 947 N N . HIS A 1 117 ? 9.782 -1.576 8.686 1.00 94.56 117 HIS A N 1
ATOM 948 C CA . HIS A 1 117 ? 9.261 -0.238 8.948 1.00 94.56 117 HIS A CA 1
ATOM 949 C C . HIS A 1 117 ? 9.092 0.055 10.437 1.00 94.56 117 HIS A C 1
ATOM 951 O O . HIS A 1 117 ? 8.839 -0.829 11.255 1.00 94.56 117 HIS A O 1
ATOM 957 N N . ARG A 1 118 ? 9.197 1.339 10.772 1.00 95.75 118 ARG A N 1
ATOM 958 C CA . ARG A 1 118 ? 8.811 1.939 12.046 1.00 95.75 118 ARG A CA 1
ATOM 959 C C . ARG A 1 118 ? 8.092 3.244 11.720 1.00 95.75 118 ARG A C 1
ATOM 961 O O . ARG A 1 118 ? 8.727 4.217 11.319 1.00 95.75 118 ARG A O 1
ATOM 968 N N . ILE A 1 119 ? 6.766 3.215 11.826 1.00 97.31 119 ILE A N 1
ATOM 969 C CA . ILE A 1 119 ? 5.879 4.332 11.486 1.00 97.31 119 ILE A CA 1
ATOM 970 C C . ILE A 1 119 ? 5.245 4.877 12.766 1.00 97.31 119 ILE A C 1
ATOM 972 O O . ILE A 1 119 ? 4.756 4.098 13.589 1.00 97.31 119 ILE A O 1
ATOM 976 N N . ARG A 1 120 ? 5.215 6.203 12.909 1.00 97.81 120 ARG A N 1
ATOM 977 C CA . ARG A 1 120 ? 4.375 6.922 13.875 1.00 97.81 120 ARG A CA 1
ATOM 978 C C . ARG A 1 120 ? 3.139 7.469 13.176 1.00 97.81 120 ARG A C 1
ATOM 980 O O . ARG A 1 120 ? 3.222 7.908 12.029 1.00 97.81 120 ARG A O 1
ATOM 987 N N . ARG A 1 121 ? 2.004 7.460 13.877 1.00 97.88 121 ARG A N 1
ATOM 988 C CA . ARG A 1 121 ? 0.730 8.009 13.392 1.00 97.88 121 ARG A CA 1
ATOM 989 C C . ARG A 1 121 ? 0.383 9.220 14.237 1.00 97.88 121 ARG A C 1
ATOM 991 O O . ARG A 1 121 ? -0.052 9.071 15.377 1.00 97.88 121 ARG A O 1
ATOM 998 N N . ILE A 1 122 ? 0.593 10.409 13.701 1.00 97.75 122 ILE A N 1
ATOM 999 C CA . ILE A 1 122 ? 0.497 11.660 14.452 1.00 97.75 122 ILE A CA 1
ATOM 1000 C C . ILE A 1 122 ? -0.766 12.404 14.025 1.00 97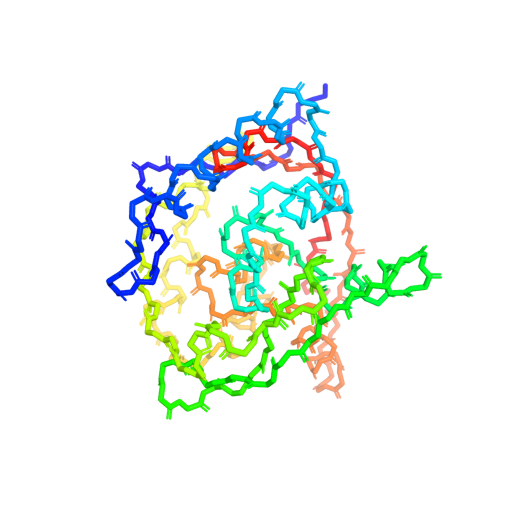.75 122 ILE A C 1
ATOM 1002 O O . ILE A 1 122 ? -1.059 12.507 12.841 1.00 97.75 122 ILE A O 1
ATOM 1006 N N . THR A 1 123 ? -1.517 12.907 14.994 1.00 96.31 123 THR A N 1
ATOM 1007 C CA . THR A 1 123 ? -2.682 13.784 14.800 1.00 96.31 123 THR A CA 1
ATOM 1008 C C . THR A 1 123 ? -2.473 15.068 15.603 1.00 96.31 123 THR A C 1
ATOM 1010 O O . THR A 1 123 ? -1.449 15.209 16.275 1.00 96.31 123 THR A O 1
ATOM 1013 N N . SER A 1 124 ? -3.446 15.982 15.609 1.00 92.94 124 SER A N 1
ATOM 1014 C CA . SER A 1 124 ? -3.420 17.158 16.494 1.00 92.94 124 SER A CA 1
ATOM 1015 C C . SER A 1 124 ? -3.298 16.800 17.984 1.00 92.94 124 SER A C 1
ATOM 1017 O O . SER A 1 124 ? -2.722 17.568 18.745 1.00 92.94 124 SER A O 1
ATOM 1019 N N . ALA A 1 125 ? -3.764 15.615 18.394 1.00 91.38 125 ALA A N 1
ATOM 1020 C CA . ALA A 1 125 ? -3.647 15.103 19.762 1.00 91.38 125 ALA A CA 1
ATOM 1021 C C . ALA A 1 125 ? -2.301 14.401 20.055 1.00 91.38 125 ALA A C 1
ATOM 1023 O O . ALA A 1 125 ? -2.120 13.821 21.124 1.00 91.38 125 ALA A O 1
ATOM 1024 N N . GLY A 1 126 ? -1.355 14.406 19.110 1.00 94.25 126 GLY A N 1
ATOM 1025 C CA . GLY A 1 126 ? -0.074 13.713 19.231 1.00 94.25 126 GLY A CA 1
ATOM 1026 C C . GLY A 1 126 ? -0.085 12.311 18.617 1.00 94.25 126 GLY A C 1
ATOM 1027 O O . GLY A 1 126 ? -0.759 12.053 17.617 1.00 94.25 126 GLY A O 1
ATOM 1028 N N . SER A 1 127 ? 0.734 11.408 19.163 1.00 94.81 127 SER A N 1
ATOM 1029 C CA . SER A 1 127 ? 0.918 10.051 18.624 1.00 94.81 127 SER A CA 1
ATOM 1030 C C . SER A 1 127 ? -0.238 9.122 18.972 1.00 94.81 127 SER A C 1
ATOM 1032 O O . SER A 1 127 ? -0.669 9.044 20.117 1.00 94.81 127 SER A O 1
ATOM 1034 N N . THR A 1 128 ? -0.711 8.384 17.973 1.00 97.06 128 THR A N 1
ATOM 1035 C CA . THR A 1 128 ? -1.932 7.571 18.038 1.00 97.06 128 THR A CA 1
ATOM 103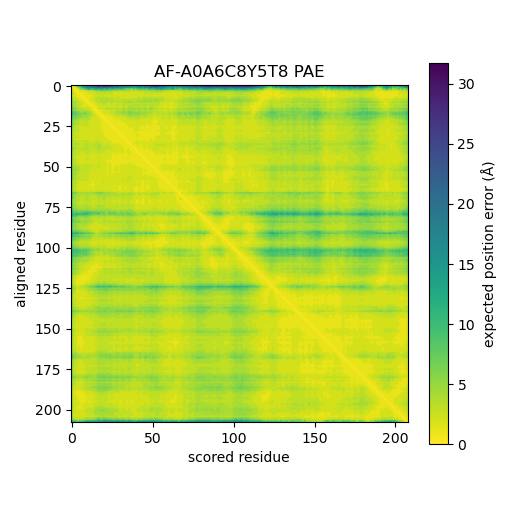6 C C . THR A 1 128 ? -1.727 6.147 17.522 1.00 97.06 128 THR A C 1
ATOM 1038 O O . THR A 1 128 ? -2.689 5.394 17.434 1.00 97.06 128 THR A O 1
ATOM 1041 N N . GLU A 1 129 ? -0.500 5.723 17.189 1.00 97.06 129 GLU A N 1
ATOM 1042 C CA . GLU A 1 129 ? -0.256 4.389 16.616 1.00 97.06 129 GLU A CA 1
ATOM 1043 C C . GLU A 1 129 ? -0.299 3.237 17.639 1.00 97.06 129 GLU A C 1
ATOM 1045 O O . GLU A 1 129 ? -0.320 2.067 17.251 1.00 97.06 129 GLU A O 1
ATOM 1050 N N . ALA A 1 130 ? -0.284 3.531 18.945 1.00 97.75 130 ALA A N 1
ATOM 1051 C CA . ALA A 1 130 ? -0.182 2.508 19.991 1.00 97.75 130 ALA A CA 1
ATOM 1052 C C . ALA A 1 130 ? -1.303 1.444 19.937 1.00 97.75 130 ALA A C 1
ATOM 1054 O O . ALA A 1 130 ? -0.954 0.260 19.929 1.00 97.75 130 ALA A O 1
ATOM 1055 N N . PRO A 1 131 ? -2.599 1.796 19.789 1.00 97.94 131 PRO A N 1
ATOM 1056 C CA . PRO A 1 131 ? -3.669 0.803 19.660 1.00 97.94 131 PRO A CA 1
ATOM 1057 C C . PRO A 1 131 ? -3.519 -0.091 18.419 1.00 97.94 131 PRO A C 1
ATOM 1059 O O . PRO A 1 131 ? -3.711 -1.302 18.499 1.00 97.94 131 PRO A O 1
ATOM 1062 N N . TYR A 1 132 ? -3.096 0.472 17.282 1.00 98.06 132 TYR A N 1
ATOM 1063 C CA . TYR A 1 132 ? -2.882 -0.278 16.036 1.00 98.06 132 TYR A CA 1
ATOM 1064 C C . TYR A 1 132 ? -1.745 -1.294 16.184 1.00 98.06 132 TYR A C 1
ATOM 1066 O O . TYR A 1 132 ? -1.883 -2.451 15.780 1.00 98.06 132 TYR A O 1
ATOM 1074 N N . ARG A 1 133 ? -0.636 -0.887 16.824 1.00 97.25 133 ARG A N 1
ATOM 1075 C CA . ARG A 1 133 ? 0.479 -1.790 17.153 1.00 97.25 133 ARG A CA 1
ATOM 1076 C C . ARG A 1 133 ? 0.048 -2.908 18.093 1.00 97.25 133 ARG A C 1
ATOM 1078 O O . ARG A 1 133 ? 0.468 -4.045 17.889 1.00 97.25 133 ARG A O 1
ATOM 1085 N N . GLN A 1 134 ? -0.764 -2.596 19.101 1.00 98.06 134 GLN A N 1
ATOM 1086 C CA .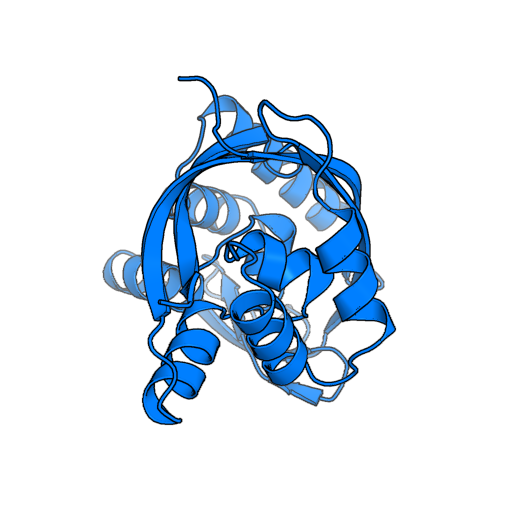 GLN A 1 134 ? -1.234 -3.589 20.062 1.00 98.06 134 GLN A CA 1
ATOM 1087 C C . GLN A 1 134 ? -2.087 -4.660 19.372 1.00 98.06 134 GLN A C 1
ATOM 1089 O O . GLN A 1 134 ? -1.781 -5.846 19.469 1.00 98.06 134 GLN A O 1
ATOM 1094 N N . ILE A 1 135 ? -3.060 -4.245 18.556 1.00 98.38 135 ILE A N 1
ATOM 1095 C CA . ILE A 1 135 ? -3.907 -5.166 17.783 1.00 98.38 135 ILE A CA 1
ATOM 1096 C C . ILE A 1 135 ? -3.071 -6.039 16.838 1.00 98.38 135 ILE A C 1
ATOM 1098 O O . ILE A 1 135 ? -3.316 -7.239 16.720 1.00 98.38 135 ILE A O 1
ATOM 1102 N N . ALA A 1 136 ? -2.064 -5.463 16.174 1.00 96.88 136 ALA A N 1
ATOM 1103 C CA . ALA A 1 136 ? -1.186 -6.208 15.273 1.00 96.88 136 ALA A CA 1
ATOM 1104 C C . ALA A 1 136 ? -0.390 -7.321 15.982 1.00 96.88 136 ALA A C 1
ATOM 1106 O O . ALA A 1 136 ? -0.121 -8.358 15.367 1.00 96.88 136 ALA A O 1
ATOM 1107 N N . ARG A 1 137 ? -0.032 -7.108 17.258 1.00 96.81 137 ARG A N 1
ATOM 1108 C CA . ARG A 1 137 ? 0.668 -8.084 18.110 1.00 96.81 137 ARG A CA 1
ATOM 1109 C C . ARG A 1 137 ? -0.262 -9.184 18.616 1.00 96.81 137 ARG A C 1
ATOM 1111 O O . ARG A 1 137 ? 0.123 -10.347 18.600 1.00 96.81 137 ARG A O 1
ATOM 1118 N N . GLU A 1 138 ? -1.465 -8.822 19.051 1.00 97.44 138 GLU A N 1
ATOM 1119 C CA . GLU A 1 138 ? -2.406 -9.746 19.698 1.00 97.44 138 GLU A CA 1
ATOM 1120 C C . GLU A 1 138 ? -3.176 -10.616 18.699 1.00 97.44 138 GLU A C 1
ATOM 1122 O O . GLU A 1 138 ? -3.450 -11.788 18.954 1.00 97.44 138 GLU A O 1
ATOM 1127 N N . VAL A 1 139 ? -3.527 -10.059 17.539 1.00 97.38 139 VAL A N 1
ATOM 1128 C CA . VAL A 1 139 ? -4.383 -10.730 16.560 1.00 97.38 139 VAL A CA 1
ATOM 1129 C C . VAL A 1 139 ? -3.545 -11.177 15.369 1.00 97.38 139 VAL A C 1
ATOM 1131 O O . VAL A 1 139 ? -2.823 -10.384 14.770 1.00 97.38 139 VAL A O 1
ATOM 1134 N N . LYS A 1 140 ? -3.643 -12.455 14.981 1.00 93.81 140 LYS A N 1
ATOM 1135 C CA . LYS A 1 140 ? -2.852 -13.010 13.865 1.00 93.81 140 LYS A CA 1
ATOM 1136 C C . LYS A 1 140 ? -3.434 -12.690 12.485 1.00 93.81 140 LYS A C 1
ATOM 1138 O O . LYS A 1 140 ? -2.697 -12.309 11.579 1.00 93.81 140 LYS A O 1
ATOM 1143 N N . ALA A 1 141 ? -4.741 -12.875 12.302 1.00 95.88 141 ALA A N 1
ATOM 1144 C CA . ALA A 1 141 ? -5.370 -12.785 10.985 1.00 95.88 141 ALA A CA 1
ATOM 1145 C C . ALA A 1 141 ? -5.625 -11.318 10.568 1.00 95.88 141 ALA A C 1
ATOM 1147 O O . ALA A 1 141 ? -6.260 -10.591 11.335 1.00 95.88 141 ALA A O 1
ATOM 1148 N N . PRO A 1 142 ? -5.219 -10.883 9.354 1.00 95.50 142 PRO A N 1
ATOM 1149 C CA . PRO A 1 142 ? -5.395 -9.500 8.893 1.00 95.50 142 PRO A CA 1
ATOM 1150 C C . PRO A 1 142 ? -6.829 -8.970 8.990 1.00 95.50 142 PRO A C 1
ATOM 1152 O O . PRO A 1 142 ? -7.059 -7.914 9.574 1.00 95.50 142 PRO A O 1
ATOM 1155 N N . LEU A 1 143 ? -7.812 -9.737 8.504 1.00 97.12 143 LEU A N 1
ATOM 1156 C CA . LEU A 1 143 ? -9.220 -9.327 8.546 1.00 97.12 143 LEU A CA 1
ATOM 1157 C C . LEU A 1 143 ? -9.731 -9.168 9.989 1.00 97.12 143 LEU A C 1
ATOM 1159 O O . LEU A 1 143 ? -10.469 -8.232 10.279 1.00 97.12 143 LEU A O 1
ATOM 1163 N N . LYS A 1 144 ? -9.279 -10.030 10.910 1.00 97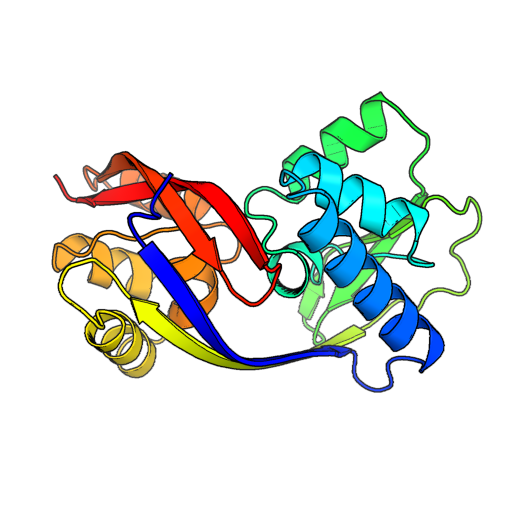.94 144 LYS A N 1
ATOM 1164 C CA . LYS A 1 144 ? -9.633 -9.940 12.334 1.00 97.94 144 LYS A CA 1
ATOM 1165 C C . LYS A 1 144 ? -8.973 -8.754 13.034 1.00 97.94 144 LYS A C 1
ATOM 1167 O O . LYS A 1 144 ? -9.576 -8.194 13.942 1.00 97.94 144 LYS A O 1
ATOM 1172 N N . ARG A 1 145 ? -7.780 -8.325 12.605 1.00 98.44 145 ARG A N 1
ATOM 1173 C CA . ARG A 1 145 ? -7.168 -7.074 13.093 1.00 98.44 145 ARG A CA 1
ATOM 1174 C C . ARG A 1 145 ? -8.016 -5.864 12.714 1.00 98.44 145 ARG A C 1
ATOM 1176 O O . ARG A 1 145 ? -8.278 -5.023 13.566 1.00 98.44 145 ARG A O 1
ATOM 1183 N N . LEU A 1 146 ? -8.472 -5.807 11.460 1.00 98.38 146 LEU A N 1
ATOM 1184 C CA . LEU A 1 146 ? -9.360 -4.746 10.985 1.00 98.38 146 LEU A CA 1
ATOM 1185 C C . LEU A 1 146 ? -10.679 -4.723 11.768 1.00 98.38 146 LEU A C 1
ATOM 1187 O O . LEU A 1 146 ? -11.072 -3.677 12.274 1.00 98.38 146 LEU A O 1
ATOM 1191 N N . GLU A 1 147 ? -11.333 -5.876 11.899 1.00 98.25 147 GLU A N 1
ATOM 1192 C CA . GLU A 1 147 ? -12.569 -6.028 12.674 1.00 98.25 147 GLU A CA 1
ATOM 1193 C C . GLU A 1 147 ? -12.382 -5.574 14.128 1.00 98.25 147 GLU A C 1
ATOM 1195 O O . GLU A 1 147 ? -13.175 -4.779 14.636 1.00 98.25 147 GLU A O 1
ATOM 1200 N N . ARG A 1 148 ? -11.292 -6.001 14.783 1.00 98.38 148 ARG A N 1
ATOM 1201 C CA . ARG A 1 148 ? -10.957 -5.590 16.153 1.00 98.38 148 ARG A CA 1
ATOM 1202 C C . ARG A 1 148 ? -10.747 -4.082 16.262 1.00 98.38 148 ARG A C 1
ATOM 1204 O O . ARG A 1 148 ? -11.262 -3.471 17.187 1.00 98.38 148 ARG A O 1
ATOM 1211 N N . ALA A 1 149 ? -10.031 -3.473 15.321 1.00 98.44 149 ALA A N 1
ATOM 1212 C CA . ALA A 1 149 ? -9.794 -2.033 15.334 1.00 98.44 149 ALA A CA 1
ATOM 1213 C C . ALA A 1 149 ? -11.101 -1.239 15.218 1.00 98.44 149 ALA A C 1
ATOM 1215 O O . ALA A 1 149 ? -11.345 -0.338 16.020 1.00 98.44 149 ALA A O 1
ATOM 1216 N N . LEU A 1 150 ? -11.960 -1.615 14.268 1.00 98.44 150 LEU A N 1
ATOM 1217 C CA . LEU A 1 150 ? -13.242 -0.949 14.039 1.00 98.44 150 LEU A CA 1
ATOM 1218 C C . LEU A 1 150 ? -14.188 -1.105 15.237 1.00 98.44 150 LEU A C 1
ATOM 1220 O O . LEU A 1 150 ? -14.780 -0.123 15.674 1.00 98.44 150 LEU A O 1
ATOM 1224 N N . THR A 1 151 ? -14.296 -2.313 15.800 1.00 97.81 151 THR A N 1
ATOM 1225 C CA . THR A 1 151 ? -15.145 -2.585 16.978 1.00 97.81 151 THR A CA 1
ATOM 1226 C C . THR A 1 151 ? -14.623 -1.929 18.257 1.00 97.81 151 THR A C 1
ATOM 1228 O O . THR A 1 151 ? -15.405 -1.619 19.148 1.00 97.81 151 THR A O 1
ATOM 1231 N N . SER A 1 152 ? -13.319 -1.652 18.348 1.00 97.25 152 SER A N 1
ATOM 1232 C CA . SER A 1 152 ? -12.722 -0.838 19.417 1.00 97.25 152 SER A CA 1
ATOM 1233 C C . SER A 1 152 ? -12.849 0.678 19.188 1.00 97.25 152 SER A C 1
ATOM 1235 O O . SER A 1 152 ? -12.216 1.453 19.901 1.00 97.25 152 SER A O 1
ATOM 1237 N N . GLY A 1 153 ? -13.634 1.120 18.199 1.00 97.06 153 GLY A N 1
ATOM 1238 C CA . GLY A 1 153 ? -13.903 2.538 17.932 1.00 97.06 153 GLY A CA 1
ATOM 1239 C C . GLY A 1 153 ? -12.783 3.282 17.196 1.00 97.06 153 GLY A C 1
ATOM 1240 O O . GLY A 1 153 ? -12.858 4.506 17.035 1.00 97.06 153 GLY A O 1
ATOM 1241 N N . LEU A 1 154 ? -11.747 2.575 16.726 1.00 97.75 154 LEU A N 1
ATOM 1242 C CA . LEU A 1 154 ? -10.656 3.193 15.975 1.00 97.75 154 LEU A CA 1
ATOM 1243 C C . LEU A 1 154 ? -11.112 3.598 14.570 1.00 97.75 154 LEU A C 1
ATOM 1245 O O . LEU A 1 154 ? -11.888 2.910 13.907 1.00 97.75 154 LEU A O 1
ATOM 1249 N N . GLU A 1 155 ? -10.562 4.712 14.098 1.00 97.12 155 GLU A N 1
ATOM 1250 C CA . GLU A 1 155 ? -10.654 5.133 12.704 1.00 97.12 155 GLU A CA 1
ATOM 1251 C C . GLU A 1 155 ? -9.527 4.501 11.891 1.00 97.12 155 GLU A C 1
ATOM 1253 O O . GLU A 1 155 ? -8.357 4.812 12.096 1.00 97.12 155 GLU A O 1
ATOM 1258 N N . VAL A 1 156 ? -9.861 3.659 10.923 1.00 98.12 156 VAL A N 1
ATOM 1259 C CA . VAL A 1 156 ? -8.865 2.934 10.136 1.00 98.12 156 VAL A CA 1
ATOM 1260 C C . VAL A 1 156 ? -8.762 3.538 8.744 1.00 98.12 156 VAL A C 1
ATOM 1262 O O . VAL A 1 156 ? -9.735 3.579 7.998 1.00 98.12 156 VAL A O 1
ATOM 1265 N N . THR A 1 157 ? -7.571 3.977 8.361 1.00 97.62 157 THR A N 1
ATOM 1266 C CA . THR A 1 157 ? -7.230 4.322 6.980 1.00 97.62 157 THR A CA 1
ATOM 1267 C C . THR A 1 157 ? -6.583 3.142 6.266 1.00 97.62 157 THR A C 1
ATOM 1269 O O . THR A 1 157 ? -6.080 2.204 6.887 1.00 97.62 157 THR A O 1
ATOM 1272 N N . ALA A 1 158 ? -6.502 3.204 4.937 1.00 95.44 158 ALA A N 1
ATOM 1273 C CA . ALA A 1 158 ? -5.793 2.181 4.170 1.00 95.44 158 ALA A CA 1
ATOM 1274 C C . ALA A 1 158 ? -4.286 2.103 4.491 1.00 95.44 158 ALA A C 1
ATOM 1276 O O . ALA A 1 158 ? -3.707 1.028 4.357 1.00 95.44 158 ALA A O 1
ATOM 1277 N N . LEU A 1 159 ? -3.670 3.194 4.966 1.00 97.12 159 LEU A N 1
ATOM 1278 C CA . LEU A 1 159 ? -2.285 3.175 5.449 1.00 97.12 159 LEU A CA 1
ATOM 1279 C C . LEU A 1 159 ? -2.166 2.442 6.787 1.00 97.12 159 LEU A C 1
ATOM 1281 O O . LEU A 1 159 ? -1.239 1.657 6.959 1.00 97.12 159 LEU A O 1
ATOM 1285 N N . ASP A 1 160 ? -3.140 2.602 7.688 1.00 97.69 160 ASP A N 1
ATOM 1286 C CA . ASP A 1 160 ? -3.179 1.819 8.927 1.00 97.69 160 ASP A CA 1
ATOM 1287 C C . ASP A 1 160 ? -3.288 0.314 8.621 1.00 97.69 160 ASP A C 1
ATOM 1289 O O . ASP A 1 160 ? -2.567 -0.520 9.181 1.00 97.69 160 ASP A O 1
ATOM 1293 N N . GLY A 1 161 ? -4.149 -0.023 7.653 1.00 96.25 161 GLY A N 1
ATOM 1294 C CA . GLY A 1 161 ? -4.296 -1.376 7.125 1.00 96.25 161 GLY A CA 1
ATOM 1295 C C . GLY A 1 161 ? -2.990 -1.948 6.572 1.00 96.25 161 GLY A C 1
ATOM 1296 O O . GLY A 1 161 ? -2.633 -3.089 6.881 1.00 96.25 161 GLY A O 1
ATOM 1297 N N . LEU A 1 162 ? -2.259 -1.147 5.795 1.00 95.50 162 LEU A N 1
ATOM 1298 C CA . LEU A 1 162 ? -0.984 -1.528 5.198 1.00 95.50 162 LEU A CA 1
ATOM 1299 C C . LEU A 1 162 ? 0.114 -1.727 6.254 1.00 95.50 162 LEU A C 1
ATOM 1301 O O . LEU A 1 162 ? 0.811 -2.740 6.218 1.00 95.50 162 LEU A O 1
ATOM 1305 N N . PHE A 1 163 ? 0.260 -0.788 7.194 1.00 96.06 163 PHE A N 1
ATOM 1306 C CA . PHE A 1 163 ? 1.387 -0.760 8.131 1.00 96.06 163 PHE A CA 1
ATOM 1307 C C . PHE A 1 163 ? 1.223 -1.680 9.340 1.00 96.06 163 PHE A C 1
ATOM 1309 O O . PHE A 1 163 ? 2.224 -2.218 9.816 1.00 96.06 163 PHE A O 1
ATOM 1316 N N . TRP A 1 164 ? 0.005 -1.882 9.849 1.00 96.88 164 TRP A N 1
ATOM 1317 C CA . TRP A 1 164 ? -0.208 -2.683 11.063 1.00 96.88 164 TRP A CA 1
ATOM 1318 C C . TRP A 1 164 ? -1.034 -3.941 10.826 1.00 96.88 164 TRP A C 1
ATOM 1320 O O . TRP A 1 164 ? -0.796 -4.955 11.480 1.00 96.88 164 TRP A O 1
ATOM 1330 N N . PHE A 1 165 ? -1.986 -3.929 9.892 1.00 96.44 165 PHE A N 1
ATOM 1331 C CA . PHE A 1 165 ? -2.925 -5.050 9.774 1.00 96.44 165 PHE A CA 1
ATOM 1332 C C . PHE A 1 165 ? -2.536 -6.080 8.714 1.00 96.44 165 PHE A C 1
ATOM 1334 O O . PHE A 1 165 ? -2.951 -7.236 8.812 1.00 96.44 165 PHE A O 1
ATOM 1341 N N . GLY A 1 166 ? -1.660 -5.723 7.774 1.00 92.00 166 GLY A N 1
ATOM 1342 C CA . GLY A 1 166 ? -1.313 -6.578 6.636 1.00 92.00 166 GLY A CA 1
ATOM 1343 C C . GLY A 1 166 ? -2.401 -6.588 5.556 1.00 92.00 166 GLY A C 1
ATOM 1344 O O . GLY A 1 166 ? -2.465 -7.516 4.748 1.00 92.00 166 GLY A O 1
ATOM 1345 N N . CYS A 1 167 ? -3.254 -5.562 5.545 1.00 91.81 167 CYS A N 1
ATOM 1346 C CA . CYS A 1 167 ? -4.340 -5.361 4.595 1.00 91.81 167 CYS A CA 1
ATOM 1347 C C . CYS A 1 167 ? -3.867 -4.473 3.436 1.00 91.81 167 CYS A C 1
ATOM 1349 O O . CYS A 1 167 ? -3.916 -3.250 3.521 1.00 91.81 167 CYS A O 1
ATOM 1351 N N . GLN A 1 168 ? -3.446 -5.080 2.322 1.00 87.50 168 GLN A N 1
ATOM 1352 C CA . GLN A 1 168 ? -3.060 -4.333 1.111 1.00 87.50 168 GLN A CA 1
ATOM 1353 C C . GLN A 1 168 ? -4.265 -3.740 0.362 1.00 87.50 168 GLN A C 1
ATOM 1355 O O . GLN A 1 168 ? -4.130 -2.760 -0.361 1.00 87.50 168 GLN A O 1
ATOM 1360 N N . ARG A 1 169 ? -5.453 -4.337 0.522 1.00 88.56 169 ARG A N 1
ATOM 1361 C CA . ARG A 1 169 ? -6.699 -3.931 -0.148 1.00 88.56 169 ARG A CA 1
ATOM 1362 C C . ARG A 1 169 ? -7.780 -3.631 0.883 1.00 88.56 169 ARG A C 1
ATOM 1364 O O . ARG A 1 169 ? -8.817 -4.290 0.898 1.00 88.56 169 ARG A O 1
ATOM 1371 N N . LEU A 1 170 ? -7.544 -2.633 1.738 1.00 94.38 170 LEU A N 1
ATOM 1372 C CA . LEU A 1 170 ? -8.426 -2.346 2.874 1.00 94.38 170 LEU A CA 1
ATOM 1373 C C . LEU A 1 170 ? -9.903 -2.204 2.474 1.00 94.38 170 LEU A C 1
ATOM 1375 O O . LEU A 1 170 ? -10.765 -2.762 3.139 1.00 94.38 170 LEU A O 1
ATOM 1379 N N . ALA A 1 171 ? -10.204 -1.528 1.363 1.00 93.69 171 ALA A N 1
ATOM 1380 C CA . ALA A 1 171 ? -11.583 -1.355 0.898 1.00 93.69 171 ALA A CA 1
ATOM 1381 C C . ALA A 1 171 ? -12.300 -2.694 0.621 1.00 93.69 171 ALA A C 1
ATOM 1383 O O . ALA A 1 171 ? -13.493 -2.827 0.886 1.00 93.69 171 ALA A O 1
ATOM 1384 N N . ALA A 1 172 ? -11.576 -3.701 0.121 1.00 94.50 172 ALA A N 1
ATOM 1385 C CA . ALA A 1 172 ? -12.130 -5.033 -0.109 1.00 94.50 172 ALA A CA 1
ATOM 1386 C C . ALA A 1 172 ? -12.380 -5.777 1.212 1.00 94.50 172 ALA A C 1
ATOM 1388 O O . ALA A 1 172 ? -13.396 -6.454 1.351 1.00 94.50 172 ALA A O 1
ATOM 1389 N N . ASP A 1 173 ? -11.486 -5.622 2.189 1.00 96.25 173 ASP A N 1
ATOM 1390 C CA . ASP A 1 173 ? -11.662 -6.203 3.522 1.00 96.25 173 ASP A CA 1
ATOM 1391 C C . ASP A 1 173 ? -12.821 -5.534 4.281 1.00 96.25 173 ASP A C 1
ATOM 1393 O O . ASP A 1 173 ? -13.656 -6.230 4.853 1.00 96.25 173 ASP A O 1
ATOM 1397 N N . VAL A 1 174 ? -12.969 -4.208 4.187 1.00 97.38 174 VAL A N 1
ATOM 1398 C CA . VAL A 1 174 ? -14.141 -3.481 4.709 1.00 97.38 174 VAL A CA 1
ATOM 1399 C C . VAL A 1 174 ? -15.431 -3.963 4.049 1.00 97.38 174 VAL A C 1
ATOM 1401 O O . VAL A 1 174 ? -16.423 -4.190 4.737 1.00 97.38 174 VAL A O 1
ATOM 1404 N N . LEU A 1 175 ? -15.436 -4.162 2.726 1.00 97.00 175 LEU A N 1
ATOM 1405 C CA . LEU A 1 175 ? -16.606 -4.696 2.026 1.00 97.00 175 LEU A CA 1
ATOM 1406 C C . LEU A 1 175 ? -16.991 -6.090 2.543 1.00 97.00 175 LEU A C 1
ATOM 1408 O O . LEU A 1 175 ? -18.178 -6.371 2.696 1.00 97.00 175 LEU A O 1
ATOM 1412 N N . ARG A 1 176 ? -16.013 -6.955 2.840 1.00 97.38 176 ARG A N 1
ATOM 1413 C CA . ARG A 1 176 ? -16.271 -8.272 3.446 1.00 97.38 176 ARG A CA 1
ATOM 1414 C C . ARG A 1 176 ? -16.906 -8.143 4.829 1.00 97.38 176 ARG A C 1
ATOM 1416 O O . ARG A 1 176 ? -17.873 -8.844 5.097 1.00 97.38 176 ARG A O 1
ATOM 1423 N N . LEU A 1 177 ? -16.414 -7.231 5.667 1.00 98.00 177 LEU A N 1
ATOM 1424 C CA . LEU A 1 177 ? -16.985 -6.985 6.996 1.00 98.00 177 LEU A CA 1
ATOM 1425 C C . LEU A 1 177 ? -18.409 -6.417 6.929 1.00 98.00 177 LEU A C 1
ATOM 1427 O O . LEU A 1 177 ? -19.277 -6.863 7.673 1.00 98.00 177 LEU A O 1
ATOM 1431 N N . ARG A 1 178 ? -18.686 -5.506 5.986 1.00 98.12 178 ARG A N 1
ATOM 1432 C CA . ARG A 1 178 ? -20.052 -5.019 5.723 1.00 98.12 178 ARG A CA 1
ATOM 1433 C C . ARG A 1 178 ? -20.991 -6.148 5.310 1.00 98.12 178 ARG A C 1
ATOM 1435 O O . ARG A 1 178 ? -22.088 -6.257 5.842 1.00 98.12 178 ARG A O 1
ATOM 1442 N N . LYS A 1 179 ? -20.544 -7.026 4.404 1.00 97.94 179 LYS A N 1
ATOM 1443 C CA . LYS A 1 179 ? -21.306 -8.223 4.004 1.00 97.94 179 LYS A CA 1
ATOM 1444 C C . LYS A 1 179 ? -21.528 -9.200 5.162 1.00 97.94 179 LYS A C 1
ATOM 1446 O O . LYS A 1 179 ? -22.511 -9.926 5.144 1.00 97.94 179 LYS A O 1
ATOM 1451 N N . ALA A 1 180 ? -20.644 -9.199 6.159 1.00 97.00 180 ALA A N 1
ATOM 1452 C CA . ALA A 1 180 ? -20.796 -9.956 7.399 1.00 97.00 180 ALA A CA 1
ATOM 1453 C C . ALA A 1 180 ? -21.674 -9.245 8.454 1.00 97.00 180 ALA A C 1
ATOM 1455 O O . ALA A 1 180 ? -21.772 -9.727 9.578 1.00 97.00 180 ALA A O 1
ATOM 1456 N N . GLY A 1 181 ? -22.309 -8.116 8.114 1.00 97.38 181 GLY A N 1
ATOM 1457 C CA . GLY A 1 181 ? -23.279 -7.419 8.964 1.00 97.38 181 GLY A CA 1
ATOM 1458 C C . GLY A 1 181 ? -22.732 -6.224 9.748 1.00 97.38 181 GLY A C 1
ATOM 1459 O O . GLY A 1 181 ? -23.495 -5.572 10.456 1.00 97.38 181 GLY A O 1
ATOM 1460 N N . MET A 1 182 ? -21.442 -5.886 9.630 1.00 98.06 182 MET A N 1
ATOM 1461 C CA . MET A 1 182 ? -20.898 -4.708 10.315 1.00 98.06 182 MET A CA 1
ATOM 1462 C C . MET A 1 182 ? -21.341 -3.406 9.640 1.00 98.06 182 MET A C 1
ATOM 1464 O O . MET A 1 182 ? -21.129 -3.209 8.440 1.00 98.06 182 MET A O 1
ATOM 1468 N N . ARG A 1 183 ? -21.861 -2.462 10.429 1.00 97.88 183 ARG A N 1
ATOM 1469 C CA . ARG A 1 183 ? -22.128 -1.094 9.970 1.00 97.88 183 ARG A CA 1
ATOM 1470 C C . ARG A 1 183 ? -20.848 -0.275 10.046 1.00 97.88 183 ARG A C 1
ATOM 1472 O O . ARG A 1 183 ? -20.334 -0.001 11.125 1.00 97.88 183 ARG A O 1
ATOM 1479 N N . ILE A 1 184 ? -20.290 0.048 8.886 1.00 98.38 184 ILE A N 1
ATOM 1480 C CA . ILE A 1 184 ? -19.016 0.760 8.777 1.00 98.38 184 ILE A CA 1
ATOM 1481 C C . ILE A 1 184 ? -19.247 1.984 7.904 1.00 98.38 184 ILE A C 1
ATOM 1483 O O . ILE A 1 184 ? -19.515 1.830 6.708 1.00 98.38 184 ILE A O 1
ATOM 1487 N N . ALA A 1 185 ? -19.081 3.173 8.470 1.00 97.44 185 ALA A N 1
ATOM 1488 C CA . ALA A 1 185 ? -19.105 4.435 7.746 1.00 97.44 185 ALA A CA 1
ATOM 1489 C C . ALA A 1 185 ? -17.784 4.657 6.991 1.00 97.44 185 ALA A C 1
ATOM 1491 O O . ALA A 1 185 ? -16.722 4.167 7.393 1.00 97.44 185 ALA A O 1
ATOM 1492 N N . THR A 1 186 ? -17.841 5.406 5.887 1.00 97.50 186 THR A N 1
ATOM 1493 C CA . THR A 1 186 ? -16.652 5.874 5.163 1.00 97.50 186 THR A CA 1
ATOM 1494 C C . THR A 1 186 ? -16.680 7.386 5.055 1.00 97.50 186 THR A C 1
ATOM 1496 O O . THR A 1 186 ? -17.615 7.950 4.498 1.00 97.50 186 THR A O 1
ATOM 1499 N N . THR A 1 187 ? -15.625 8.028 5.540 1.00 96.25 187 THR A N 1
ATOM 1500 C CA . THR A 1 187 ? -15.368 9.461 5.359 1.00 96.25 187 THR A CA 1
ATOM 1501 C C . THR A 1 187 ? -14.010 9.653 4.684 1.00 96.25 187 THR A C 1
ATOM 1503 O O . THR A 1 187 ? -13.354 8.680 4.304 1.00 96.25 187 THR A O 1
ATOM 1506 N N . SER A 1 188 ? -13.580 10.897 4.488 1.00 94.94 188 SER A N 1
ATOM 1507 C CA . SER A 1 188 ? -12.260 11.227 3.946 1.00 94.94 188 SER A CA 1
ATOM 1508 C C . SER A 1 188 ? -11.491 12.080 4.948 1.00 94.94 188 SER A C 1
ATOM 1510 O O . SER A 1 188 ? -12.083 12.945 5.592 1.00 94.94 188 SER A O 1
ATOM 1512 N N . LYS A 1 189 ? -10.180 11.851 5.060 1.00 95.75 189 LYS A N 1
ATOM 1513 C CA . LYS A 1 189 ? -9.245 12.724 5.784 1.00 95.75 189 LYS A CA 1
ATOM 1514 C C . LYS A 1 189 ? -8.056 13.074 4.912 1.00 95.75 189 LYS A C 1
ATOM 1516 O O . LYS A 1 189 ? -7.617 12.268 4.090 1.00 95.75 189 LYS A O 1
ATOM 1521 N N . THR A 1 190 ? -7.514 14.262 5.129 1.00 96.62 190 THR A N 1
ATOM 1522 C CA . THR A 1 190 ? -6.246 14.684 4.544 1.00 96.62 190 THR A CA 1
ATOM 1523 C C . THR A 1 190 ? -5.115 14.042 5.329 1.00 96.62 190 THR A C 1
ATOM 1525 O O . THR A 1 190 ? -5.009 14.212 6.541 1.00 96.62 190 THR A O 1
ATOM 1528 N N . VAL A 1 191 ? -4.243 13.310 4.647 1.00 96.12 191 VAL A N 1
ATOM 1529 C CA . VAL A 1 191 ? -3.080 12.668 5.254 1.00 96.12 191 VAL A CA 1
ATOM 1530 C C . VAL A 1 191 ? -1.803 13.117 4.579 1.00 96.12 191 VAL A C 1
ATOM 1532 O O . VAL A 1 191 ? -1.789 13.366 3.374 1.00 96.12 191 VAL A O 1
ATOM 1535 N N . SER A 1 192 ? -0.720 13.165 5.342 1.00 96.94 192 SER A N 1
ATOM 1536 C CA . SER A 1 192 ? 0.630 13.327 4.811 1.00 96.94 192 SER A CA 1
ATOM 1537 C C . SER A 1 192 ? 1.528 12.187 5.273 1.00 96.94 192 SER A C 1
ATOM 1539 O O . SER A 1 192 ? 1.266 11.562 6.301 1.00 96.94 192 SER A O 1
ATOM 1541 N N . ASP A 1 193 ? 2.581 11.888 4.518 1.00 96.56 193 ASP A N 1
ATOM 1542 C CA . ASP A 1 193 ? 3.560 10.868 4.898 1.00 96.56 193 ASP A CA 1
ATOM 1543 C C . ASP A 1 193 ? 4.979 11.232 4.467 1.00 96.56 193 ASP A C 1
ATOM 1545 O O . ASP A 1 193 ? 5.175 11.931 3.474 1.00 96.56 193 ASP A O 1
ATOM 1549 N N . THR A 1 194 ? 5.976 10.736 5.200 1.00 96.38 194 THR A N 1
ATOM 1550 C CA . THR A 1 194 ? 7.391 10.962 4.859 1.00 96.38 194 THR A CA 1
ATOM 1551 C C . THR A 1 194 ? 7.952 9.955 3.853 1.00 96.38 194 THR A C 1
ATOM 1553 O O . THR A 1 194 ? 9.014 10.210 3.291 1.00 96.38 194 THR A O 1
ATOM 1556 N N . VAL A 1 195 ? 7.254 8.841 3.586 1.00 95.00 195 VAL A N 1
ATOM 1557 C CA . VAL A 1 195 ? 7.700 7.806 2.630 1.00 95.00 195 VAL A CA 1
ATOM 1558 C C . VAL A 1 195 ? 7.724 8.372 1.211 1.00 95.00 195 VAL A C 1
ATOM 1560 O O . VAL A 1 195 ? 8.735 8.310 0.523 1.00 95.00 195 VAL A O 1
ATOM 1563 N N . THR A 1 196 ? 6.615 8.976 0.797 1.00 95.06 196 THR A N 1
ATOM 1564 C CA . THR A 1 196 ? 6.451 9.650 -0.496 1.00 95.06 196 THR A CA 1
ATOM 1565 C C . THR A 1 196 ? 6.637 11.161 -0.387 1.00 95.06 196 THR A C 1
ATOM 1567 O O . THR A 1 196 ? 6.865 11.821 -1.394 1.00 95.06 196 THR A O 1
ATOM 1570 N N . GLY A 1 197 ? 6.553 11.734 0.820 1.00 95.00 197 GLY A N 1
ATOM 1571 C CA . GLY A 1 197 ? 6.662 13.181 1.025 1.00 95.00 197 GLY A CA 1
ATOM 1572 C C . GLY A 1 197 ? 5.470 13.962 0.466 1.00 95.00 197 GLY A C 1
ATOM 1573 O O . GLY A 1 197 ? 5.633 15.101 0.037 1.00 95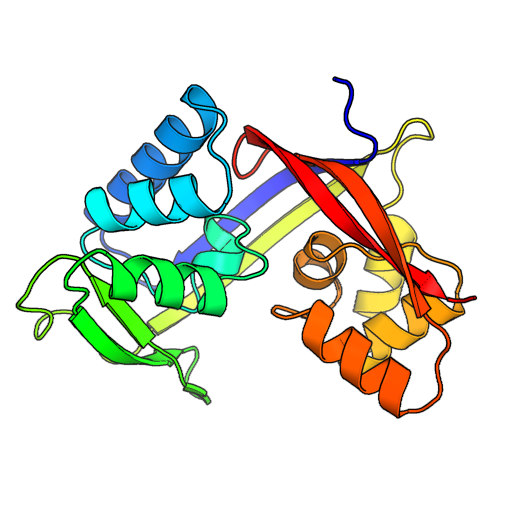.00 197 GLY A O 1
ATOM 1574 N N . THR A 1 198 ? 4.286 13.346 0.420 1.00 94.50 198 THR A N 1
ATOM 1575 C CA . THR A 1 198 ? 3.092 13.923 -0.217 1.00 94.50 198 THR A CA 1
ATOM 1576 C C . THR A 1 198 ? 1.943 14.105 0.766 1.00 94.50 198 THR A C 1
ATOM 1578 O O . THR A 1 198 ? 1.855 13.389 1.767 1.00 94.50 198 THR A O 1
ATOM 1581 N N . THR A 1 199 ? 1.020 15.012 0.437 1.00 94.88 199 THR A N 1
ATOM 1582 C CA . THR A 1 199 ? -0.255 15.205 1.148 1.00 94.88 199 THR A CA 1
ATOM 1583 C C . THR A 1 199 ? -1.436 14.875 0.232 1.00 94.88 199 THR A C 1
ATOM 1585 O O . THR A 1 199 ? -1.443 15.276 -0.927 1.00 94.88 199 THR A O 1
ATOM 1588 N N . ARG A 1 200 ? -2.428 14.113 0.711 1.00 93.88 200 ARG A N 1
ATOM 1589 C CA . ARG A 1 200 ? -3.589 13.671 -0.090 1.00 93.88 200 ARG A CA 1
ATOM 1590 C C . ARG A 1 200 ? -4.798 13.309 0.767 1.00 93.88 200 ARG A C 1
ATOM 1592 O O . ARG A 1 200 ? -4.639 12.904 1.912 1.00 93.88 200 ARG A O 1
ATOM 1599 N N . GLY A 1 201 ? -5.996 13.361 0.190 1.00 94.06 201 GLY A N 1
ATOM 1600 C CA . GLY A 1 201 ? -7.192 12.775 0.798 1.00 94.06 201 GLY A CA 1
ATOM 1601 C C . GLY A 1 201 ? -7.182 11.248 0.695 1.00 94.06 201 GLY A C 1
ATOM 1602 O O . GLY A 1 201 ? -6.895 10.708 -0.376 1.00 94.06 201 GLY A O 1
ATOM 1603 N N . ILE A 1 202 ? -7.501 10.543 1.782 1.00 94.62 202 ILE A N 1
ATOM 1604 C CA . ILE A 1 202 ? -7.739 9.093 1.757 1.00 94.62 202 ILE A CA 1
ATOM 1605 C C . ILE A 1 202 ? -9.005 8.711 2.533 1.00 94.62 202 ILE A C 1
ATOM 1607 O O . ILE A 1 202 ? -9.362 9.392 3.497 1.00 94.62 202 ILE A O 1
ATOM 1611 N N . PRO A 1 203 ? -9.659 7.592 2.164 1.00 95.44 203 PRO A N 1
ATOM 1612 C CA . PRO A 1 203 ? -10.786 7.069 2.920 1.00 95.44 203 PRO A CA 1
ATOM 1613 C C . PRO A 1 203 ? -10.404 6.675 4.351 1.00 95.44 203 PRO A C 1
ATOM 1615 O O . PRO A 1 203 ? -9.361 6.050 4.581 1.00 95.44 203 PRO A O 1
ATOM 1618 N N . VAL A 1 204 ? -11.304 6.975 5.280 1.00 97.38 204 VAL A N 1
ATOM 1619 C CA . VAL A 1 204 ? -11.271 6.571 6.687 1.00 97.38 204 VAL A CA 1
ATOM 1620 C C . VAL A 1 204 ? -12.514 5.742 6.972 1.00 97.38 204 VAL A C 1
ATOM 1622 O O . VAL A 1 204 ? -13.615 6.103 6.557 1.00 97.38 204 VAL A O 1
ATOM 1625 N N . TYR A 1 205 ? -12.339 4.637 7.685 1.00 98.25 205 TYR A N 1
ATOM 1626 C CA . TYR A 1 205 ? -13.404 3.715 8.055 1.00 98.25 205 TYR A CA 1
ATOM 1627 C C . TYR A 1 205 ? -13.587 3.697 9.570 1.00 98.25 205 TYR A C 1
ATOM 1629 O O . TYR A 1 205 ? -12.605 3.621 10.308 1.00 98.25 205 TYR A O 1
ATOM 1637 N N . ARG A 1 206 ? -14.835 3.737 10.035 1.00 97.50 206 ARG A N 1
ATOM 1638 C CA . ARG A 1 206 ? -15.202 3.657 11.458 1.00 97.50 206 ARG A CA 1
ATOM 1639 C C . ARG A 1 206 ? -16.497 2.857 11.602 1.00 97.50 206 ARG A C 1
ATOM 1641 O O . ARG A 1 206 ? -17.345 2.918 10.715 1.00 97.50 206 ARG A O 1
ATOM 1648 N N . CYS A 1 207 ? -16.629 2.092 12.683 1.00 96.06 207 CYS A N 1
ATOM 1649 C CA . CYS A 1 207 ? -17.876 1.397 13.008 1.00 96.06 207 CYS A CA 1
ATOM 1650 C C . CYS A 1 207 ? -18.945 2.393 13.494 1.00 96.06 207 CYS A C 1
ATOM 1652 O O . CYS A 1 207 ? -18.605 3.313 14.237 1.00 96.06 207 CYS A O 1
ATOM 1654 N N . GLU A 1 208 ? -20.197 2.202 13.069 1.00 88.06 208 GLU A N 1
ATOM 1655 C CA . GLU A 1 208 ? -21.371 2.985 13.508 1.00 88.06 208 GLU A CA 1
ATOM 1656 C C . GLU A 1 208 ? -22.038 2.432 14.770 1.00 88.06 208 GLU A C 1
ATOM 1658 O O . GLU A 1 208 ? -22.372 1.218 14.794 1.00 88.06 208 GLU A O 1
#

pLDDT: mean 95.18, std 3.96, range [52.28, 98.44]

InterPro domains:
  IPR055245 Winged helix-turn-helix domain, proteobacterial-type [PF14090] (145-205)

Nearest PDB structures (foldseek):
  3r0a-assembly1_A  TM=6.293E-01  e=1.168E+00  Methanosarcina mazei
  2nyx-assembly1_A  TM=5.765E-01  e=9.783E-01  Mycobacterium tuberculosis H37Rv
  2nyx-assembly2_D  TM=5.357E-01  e=1.570E+00  Mycobacterium tuberculosis H37Rv
  7o72-assembly1_W  TM=5.243E-01  e=3.592E+00  Saccharomyces cerevisiae S288C
  5x11-assembly4_H  TM=5.422E-01  e=4.043E+00  Bacillus spizizenii str. W23

Secondary structure (DSSP, 8-state):
---SEEEEEEEEEEEETT--HHHHHHHHHHHHHHHHTT--HHHHHHHHHHHSS-EETTTHHHHS--TTHHHHHHHHHHHS--EEEEEEETTTEEEEEEESSS--TTS-SEE-EEEEEEEEEEETTEE--HHHHHHHHH--SHHHHHHHHHHTT--EEHHHIIIII--TTHHHHHHHHHHTT--EEEEEEEEEETTTTEEEEEEEEEE-

Organism: Salmonella diarizonae (NCBI:txid59204)

Mean predicted aligned error: 3.44 Å